Protein AF-A0A1M7JNL6-F1 (afdb_monomer_lite)

Secondary structure (DSSP, 8-state):
-HHHHHHHHHHHTTSS--------PPPHHHHHHHHHHHHHHHHHHHHHHHHHHTTSS-HHHHHHHHHHHHHHHHHHHHHHHHHHHHHHHHHHHHHHHHHHHHHHHHHHTSPPPP-------------------TT-SPP---HHHHHHHHHHHHHHHHHHHHHHHHHHHHHHHHHHHHSPPPPPPPP----

Sequence (191 aa):
MKRLLVSALLLVAALAQAQAPTSDKPSSQAERERIAKQRQVAEAQYAQREAECKRRFVVTSCIDQARADRRQSLDNLHQQEIALDEVERQQRSAEHRRRREAKAWDEINKPAPEPRAPREPKARESKPLLPPSAASRPAPVDRSADEQQARERFEARQREAQAHKAEIEERNRKKAAARKPALPMPAASSP

Foldseek 3Di:
DVVVVVVVVVVVVPPPPPPDPPPPPPDLVVVVVVLVVQLVVLVVQLVVQLVVLVPDPNNPVSNVVSVVSSCVSNVVSVVVVVVSVVVVVVVVVVVVVVVVVVVVVCVVPPPDPDPPDPPPPPPPPDPDDDPPPPPDDPDPPPVVVVVVVVVVVVVVVVVVVVVVVVVVVVVVVVVVVVDDPDDPDPDDDDD

Structure (mmCIF, N/CA/C/O backbone):
data_AF-A0A1M7JNL6-F1
#
_entry.id   AF-A0A1M7JNL6-F1
#
loop_
_atom_site.group_PDB
_atom_site.id
_atom_site.type_symbol
_atom_site.label_atom_id
_atom_site.label_alt_id
_atom_site.label_comp_id
_atom_site.label_asym_id
_atom_site.label_entity_id
_atom_site.label_seq_id
_atom_site.pdbx_PDB_ins_code
_atom_site.Cartn_x
_atom_site.Cartn_y
_atom_site.Cartn_z
_atom_site.occupancy
_atom_site.B_iso_or_equiv
_atom_site.auth_seq_id
_atom_site.auth_comp_id
_atom_site.auth_asym_id
_atom_site.auth_atom_id
_atom_site.pdbx_PDB_model_num
ATOM 1 N N . MET A 1 1 ? 35.728 50.995 21.934 1.00 47.44 1 MET A N 1
ATOM 2 C CA . MET A 1 1 ? 36.359 49.669 21.717 1.00 47.44 1 MET A CA 1
ATOM 3 C C . MET A 1 1 ? 35.398 48.481 21.864 1.00 47.44 1 MET A C 1
ATOM 5 O O . MET A 1 1 ? 35.489 47.568 21.062 1.00 47.44 1 MET A O 1
ATOM 9 N N . LYS A 1 2 ? 34.416 48.494 22.785 1.00 42.47 2 LYS A N 1
ATOM 10 C CA . LYS A 1 2 ? 33.389 47.426 22.894 1.00 42.47 2 LYS A CA 1
ATOM 11 C C . LYS A 1 2 ? 32.406 47.341 21.704 1.00 42.47 2 LYS A C 1
ATOM 13 O O . LYS A 1 2 ? 31.875 46.277 21.435 1.00 42.47 2 LYS A O 1
ATOM 18 N N . ARG A 1 3 ? 32.180 48.450 20.983 1.00 48.41 3 ARG A N 1
ATOM 19 C CA . ARG A 1 3 ? 31.242 48.534 19.840 1.00 48.41 3 ARG A CA 1
ATOM 20 C C . ARG A 1 3 ? 31.787 47.952 18.527 1.00 48.41 3 ARG A C 1
ATOM 22 O O . ARG A 1 3 ? 30.999 47.552 17.687 1.00 48.41 3 ARG A O 1
ATOM 29 N N . LEU A 1 4 ? 33.111 47.863 18.375 1.00 49.69 4 LEU A N 1
ATOM 30 C CA . LEU A 1 4 ? 33.757 47.290 17.182 1.00 49.69 4 LEU A CA 1
ATOM 31 C C . LEU A 1 4 ? 33.782 45.753 17.219 1.00 49.69 4 LEU A C 1
ATOM 33 O O . LEU A 1 4 ? 33.718 45.111 16.178 1.00 49.69 4 LEU A O 1
ATOM 37 N N . LEU A 1 5 ? 33.797 45.164 18.420 1.00 50.25 5 LEU A N 1
ATOM 38 C CA . LEU A 1 5 ? 33.746 43.711 18.614 1.00 50.25 5 LEU A CA 1
ATOM 39 C C . LEU A 1 5 ? 32.352 43.123 18.343 1.00 50.25 5 LEU A C 1
ATOM 41 O O . LEU A 1 5 ? 32.249 41.980 17.915 1.00 50.25 5 LEU A O 1
ATOM 45 N N . VAL A 1 6 ? 31.284 43.905 18.539 1.00 53.06 6 VAL A N 1
ATOM 46 C CA . VAL A 1 6 ? 29.904 43.457 18.273 1.00 53.06 6 VAL A CA 1
ATOM 47 C C . VAL A 1 6 ? 29.612 43.414 16.768 1.00 53.06 6 VAL A C 1
ATOM 49 O O . VAL A 1 6 ? 28.956 42.489 16.299 1.00 53.06 6 VAL A O 1
ATOM 52 N N . SER A 1 7 ? 30.165 44.350 15.990 1.00 49.31 7 SER A N 1
ATOM 53 C CA . SER A 1 7 ? 29.993 44.365 14.530 1.00 49.31 7 SER A CA 1
ATOM 54 C C . SER A 1 7 ? 30.790 43.263 13.824 1.00 49.31 7 SER A C 1
ATOM 56 O O . SER A 1 7 ? 30.326 42.728 12.821 1.00 49.31 7 SER A O 1
ATOM 58 N N . ALA A 1 8 ? 31.951 42.873 14.363 1.00 52.09 8 ALA A N 1
ATOM 59 C CA . ALA A 1 8 ? 32.735 41.756 13.831 1.00 52.09 8 ALA A CA 1
ATOM 60 C C . ALA A 1 8 ? 32.074 40.389 14.095 1.00 52.09 8 ALA A C 1
ATOM 62 O O . ALA A 1 8 ? 32.184 39.487 13.269 1.00 52.09 8 ALA A O 1
ATOM 63 N N . LEU A 1 9 ? 31.335 40.244 15.203 1.00 50.41 9 LEU A N 1
ATOM 64 C CA . LEU A 1 9 ? 30.631 39.000 15.531 1.00 50.41 9 LEU A CA 1
ATOM 65 C C . LEU A 1 9 ? 29.364 38.788 14.678 1.00 50.41 9 LEU A C 1
ATOM 67 O O . LEU A 1 9 ? 28.981 37.652 14.413 1.00 50.41 9 LEU A O 1
ATOM 71 N N . LEU A 1 10 ? 28.736 39.872 14.207 1.00 49.44 10 LEU A N 1
ATOM 72 C CA . LEU A 1 10 ? 27.540 39.816 13.355 1.00 49.44 10 LEU A CA 1
ATOM 73 C C . LEU A 1 10 ? 27.844 39.499 11.881 1.00 49.44 10 LEU A C 1
ATOM 75 O O . LEU A 1 10 ? 26.981 38.959 11.195 1.00 49.44 10 LEU A O 1
ATOM 79 N N . LEU A 1 11 ? 29.064 39.763 11.400 1.00 48.50 11 LEU A N 1
ATOM 80 C CA . LEU A 1 11 ? 29.461 39.438 10.022 1.00 48.50 11 LEU A CA 1
ATOM 81 C C . LEU A 1 11 ? 29.874 37.970 9.821 1.00 48.50 11 LEU A C 1
ATOM 83 O O . LEU A 1 11 ? 29.815 37.477 8.699 1.00 48.50 11 LEU A O 1
ATOM 87 N N . VAL A 1 12 ? 30.225 37.242 10.886 1.00 51.44 12 VAL A N 1
ATOM 88 C CA . VAL A 1 12 ? 30.580 35.810 10.795 1.00 51.44 12 VAL A CA 1
ATOM 89 C C . VAL A 1 12 ? 29.341 34.901 10.833 1.00 51.44 12 VAL A C 1
ATOM 91 O O . VAL A 1 12 ? 29.378 33.780 10.335 1.00 51.44 12 VAL A O 1
ATOM 94 N N . ALA A 1 13 ? 28.201 35.390 11.331 1.00 48.06 13 ALA A N 1
ATOM 95 C CA . ALA A 1 13 ? 26.956 34.618 11.380 1.00 48.06 13 ALA A CA 1
ATOM 96 C C . ALA A 1 13 ? 26.226 34.509 10.022 1.00 48.06 13 ALA A C 1
ATOM 98 O O . ALA A 1 13 ? 25.305 33.705 9.885 1.00 48.06 13 ALA A O 1
ATOM 99 N N . ALA A 1 14 ? 26.628 35.289 9.011 1.00 47.25 14 ALA A N 1
ATOM 100 C CA . ALA A 1 14 ? 25.928 35.371 7.727 1.00 47.25 14 ALA A CA 1
ATOM 101 C C . ALA A 1 14 ? 26.430 34.388 6.646 1.00 47.25 14 ALA A C 1
ATOM 103 O O . ALA A 1 14 ? 25.778 34.255 5.615 1.00 47.25 14 ALA A O 1
ATOM 104 N N . LEU A 1 15 ? 27.543 33.670 6.861 1.00 49.78 15 LEU A N 1
ATOM 105 C CA . LEU A 1 15 ? 28.105 32.740 5.862 1.00 49.78 15 LEU A CA 1
ATOM 106 C C . LEU A 1 15 ? 27.793 31.250 6.103 1.00 49.78 15 LEU A C 1
ATOM 108 O O . LEU A 1 15 ? 28.264 30.403 5.351 1.00 49.78 15 LEU A O 1
ATOM 112 N N . ALA A 1 16 ? 26.979 30.899 7.104 1.00 46.81 16 ALA A N 1
ATOM 113 C CA . ALA A 1 16 ? 26.711 29.493 7.444 1.00 46.81 16 ALA A CA 1
ATOM 114 C C . ALA A 1 16 ? 25.429 28.891 6.823 1.00 46.81 16 ALA A C 1
ATOM 116 O O . ALA A 1 16 ? 25.146 27.715 7.048 1.00 46.81 16 ALA A O 1
ATOM 117 N N . GLN A 1 17 ? 24.656 29.643 6.031 1.00 48.97 17 GLN A N 1
ATOM 118 C CA . GLN A 1 17 ? 23.402 29.156 5.430 1.00 48.97 17 GLN A CA 1
ATOM 119 C C . GLN A 1 17 ? 23.521 28.939 3.916 1.00 48.97 17 GLN A C 1
ATOM 121 O O . GLN A 1 17 ? 22.804 29.532 3.119 1.00 48.97 17 GLN A O 1
ATOM 126 N N . ALA A 1 18 ? 24.438 28.060 3.521 1.00 45.12 18 ALA A N 1
ATOM 127 C CA . ALA A 1 18 ? 24.446 27.442 2.196 1.00 45.12 18 ALA A CA 1
ATOM 128 C C . ALA A 1 18 ? 24.689 25.933 2.330 1.00 45.12 18 ALA A C 1
ATOM 130 O O . ALA A 1 18 ? 25.492 25.341 1.617 1.00 45.12 18 ALA A O 1
ATOM 131 N N . GLN A 1 19 ? 24.006 25.298 3.283 1.00 50.78 19 GLN A N 1
ATOM 132 C CA . GLN A 1 19 ? 23.841 23.852 3.243 1.00 50.78 19 GLN A CA 1
ATOM 133 C C . GLN A 1 19 ? 22.639 23.594 2.341 1.00 50.78 19 GLN A C 1
ATOM 135 O O . GLN A 1 19 ? 21.489 23.703 2.765 1.00 50.78 19 GLN A O 1
ATOM 140 N N . ALA A 1 20 ? 22.915 23.346 1.059 1.00 44.34 20 ALA A N 1
ATOM 141 C CA . ALA A 1 20 ? 21.930 22.747 0.176 1.00 44.34 20 ALA A CA 1
ATOM 142 C C . ALA A 1 20 ? 21.376 21.509 0.898 1.00 44.34 20 ALA A C 1
ATOM 144 O O . ALA A 1 20 ? 22.185 20.721 1.394 1.00 44.34 20 ALA A O 1
ATOM 145 N N . PRO A 1 21 ? 20.047 21.328 1.007 1.00 48.91 21 PRO A N 1
ATOM 146 C CA . PRO A 1 21 ? 19.511 20.101 1.557 1.00 48.91 21 PRO A CA 1
ATOM 147 C C . PRO A 1 21 ? 19.976 18.979 0.634 1.00 48.91 21 PRO A C 1
ATOM 149 O O . PRO A 1 21 ? 19.443 18.798 -0.465 1.00 48.91 21 PRO A O 1
ATOM 152 N N . THR A 1 22 ? 21.005 18.247 1.062 1.00 44.06 22 THR A N 1
ATOM 153 C CA . THR A 1 22 ? 21.297 16.923 0.540 1.00 44.06 22 THR A CA 1
ATOM 154 C C . THR A 1 22 ? 20.007 16.167 0.746 1.00 44.06 22 THR A C 1
ATOM 156 O O . THR A 1 22 ? 19.611 15.864 1.870 1.00 44.06 22 THR A O 1
ATOM 159 N N . SER A 1 23 ? 19.269 16.013 -0.346 1.00 44.22 23 SER A N 1
ATOM 160 C CA . SER A 1 23 ? 18.023 15.280 -0.373 1.00 44.22 23 SER A CA 1
ATOM 161 C C . SER A 1 23 ? 18.387 13.811 -0.220 1.00 44.22 23 SER A C 1
ATOM 163 O O . SER A 1 23 ? 18.329 13.052 -1.183 1.00 44.22 23 SER A O 1
ATOM 165 N N . ASP A 1 24 ? 18.777 13.425 0.995 1.00 49.69 24 ASP A N 1
ATOM 166 C CA . ASP A 1 24 ? 18.658 12.067 1.495 1.00 49.69 24 ASP A CA 1
ATOM 167 C C . ASP A 1 24 ? 17.161 11.797 1.561 1.00 49.69 24 ASP A C 1
ATOM 169 O O . ASP A 1 24 ? 16.508 11.867 2.602 1.00 49.69 24 ASP A O 1
ATOM 173 N N . LYS A 1 25 ? 16.569 11.565 0.384 1.00 59.38 25 LYS A N 1
ATOM 174 C CA . LYS A 1 25 ? 15.277 10.912 0.329 1.00 59.38 25 LYS A CA 1
ATOM 175 C C . LYS A 1 25 ? 15.498 9.578 1.033 1.00 59.38 25 LYS A C 1
ATOM 177 O O . LYS A 1 25 ? 16.376 8.830 0.590 1.00 59.38 25 LYS A O 1
ATOM 182 N N . PRO A 1 26 ? 14.757 9.287 2.116 1.00 64.31 26 PRO A N 1
ATOM 183 C CA . PRO A 1 26 ? 14.847 7.984 2.746 1.00 64.31 26 PRO A CA 1
ATOM 184 C C . PRO A 1 26 ? 14.671 6.924 1.661 1.00 64.31 26 PRO A C 1
ATOM 186 O O . PRO A 1 26 ? 13.867 7.095 0.735 1.00 64.31 26 PRO A O 1
ATOM 189 N N . SER A 1 27 ? 15.468 5.856 1.734 1.00 80.06 27 SER A N 1
ATOM 190 C CA . SER A 1 27 ? 15.302 4.728 0.822 1.00 80.06 27 SER A CA 1
ATOM 191 C C . SER A 1 27 ? 13.842 4.271 0.862 1.00 80.06 27 SER A C 1
ATOM 193 O O . SER A 1 27 ? 13.176 4.391 1.896 1.00 80.06 27 SER A O 1
ATOM 195 N N . SER A 1 28 ? 13.315 3.744 -0.246 1.00 86.56 28 SER A N 1
ATOM 196 C CA . SER A 1 28 ? 11.911 3.314 -0.267 1.00 86.56 28 SER A CA 1
ATOM 197 C C . SER A 1 28 ? 11.609 2.283 0.827 1.00 86.56 28 SER A C 1
ATOM 199 O O . SER A 1 28 ? 10.518 2.272 1.387 1.00 86.56 28 SER A O 1
ATOM 201 N N . GLN A 1 29 ? 12.608 1.491 1.220 1.00 89.81 29 GLN A N 1
ATOM 202 C CA . GLN A 1 29 ? 12.531 0.603 2.372 1.00 89.81 29 GLN A CA 1
ATOM 203 C C . GLN A 1 29 ? 12.385 1.350 3.708 1.00 89.81 29 GLN A C 1
ATOM 205 O O . GLN A 1 29 ? 11.495 1.010 4.484 1.00 89.81 29 GLN A O 1
ATOM 210 N N . ALA A 1 30 ? 13.199 2.376 3.972 1.00 92.69 30 ALA A N 1
ATOM 211 C CA . ALA A 1 30 ? 13.085 3.172 5.196 1.00 92.69 30 ALA A CA 1
ATOM 212 C C . ALA A 1 30 ? 11.706 3.848 5.309 1.00 92.69 30 ALA A C 1
ATOM 214 O O . ALA A 1 30 ? 11.120 3.908 6.391 1.00 92.69 30 ALA A O 1
ATOM 215 N N . GLU A 1 31 ? 11.149 4.291 4.180 1.00 93.69 31 GLU A N 1
ATOM 216 C CA . GLU A 1 31 ? 9.807 4.870 4.134 1.00 93.69 31 GLU A CA 1
ATOM 217 C C . GLU A 1 31 ? 8.710 3.826 4.410 1.00 93.69 31 GLU A C 1
ATOM 219 O O . GLU A 1 31 ? 7.788 4.082 5.187 1.00 93.69 31 GLU A O 1
ATOM 224 N N . ARG A 1 32 ? 8.835 2.607 3.867 1.00 95.00 32 ARG A N 1
ATOM 225 C CA . ARG A 1 32 ? 7.924 1.490 4.183 1.00 95.00 32 ARG A CA 1
ATOM 226 C C . ARG A 1 32 ? 7.975 1.113 5.661 1.00 95.00 32 ARG A C 1
ATOM 228 O O . ARG A 1 32 ? 6.932 0.904 6.276 1.00 95.00 32 ARG A O 1
ATOM 235 N N . GLU A 1 33 ? 9.166 1.063 6.249 1.00 96.25 33 GLU A N 1
ATOM 236 C CA . GLU A 1 33 ? 9.338 0.792 7.679 1.00 96.25 33 GLU A CA 1
ATOM 237 C C . GLU A 1 33 ? 8.713 1.891 8.546 1.00 96.25 33 GLU A C 1
ATOM 239 O O . GLU A 1 33 ? 8.069 1.594 9.557 1.00 96.25 33 GLU A O 1
ATOM 244 N N . ARG A 1 34 ? 8.846 3.161 8.141 1.00 96.69 34 ARG A N 1
ATOM 245 C CA . ARG A 1 34 ? 8.178 4.292 8.797 1.00 96.69 34 ARG A CA 1
ATOM 246 C C . ARG A 1 34 ? 6.659 4.125 8.768 1.00 96.69 34 ARG A C 1
ATOM 248 O O . ARG A 1 34 ? 6.024 4.246 9.817 1.00 96.69 34 ARG A O 1
ATOM 255 N N . ILE A 1 35 ? 6.080 3.819 7.606 1.00 97.06 35 ILE A N 1
ATOM 256 C CA . ILE A 1 35 ? 4.633 3.616 7.470 1.00 97.06 35 ILE A CA 1
ATOM 257 C C . ILE A 1 35 ? 4.171 2.414 8.306 1.00 97.06 35 ILE A C 1
ATOM 259 O O . ILE A 1 35 ? 3.192 2.525 9.042 1.00 97.06 35 ILE A O 1
ATOM 263 N N . ALA A 1 36 ? 4.901 1.295 8.282 1.00 97.50 36 ALA A N 1
ATOM 264 C CA . ALA A 1 36 ? 4.579 0.114 9.083 1.00 97.50 36 ALA A CA 1
ATOM 265 C C . ALA A 1 36 ? 4.549 0.424 10.591 1.00 97.50 36 ALA A C 1
ATOM 267 O O . ALA A 1 36 ? 3.593 0.058 11.279 1.00 97.50 36 ALA A O 1
ATOM 268 N N . LYS A 1 37 ? 5.539 1.171 11.098 1.00 98.19 37 LYS A N 1
ATOM 269 C CA . LYS A 1 37 ? 5.553 1.648 12.492 1.00 98.19 37 LYS A CA 1
ATOM 270 C C . LYS A 1 37 ? 4.353 2.546 12.792 1.00 98.19 37 LYS A C 1
ATOM 272 O O . LYS A 1 37 ? 3.717 2.394 13.830 1.00 98.19 37 LYS A O 1
ATOM 277 N N . GLN A 1 38 ? 3.997 3.453 11.884 1.00 98.00 38 GLN A N 1
ATOM 278 C CA . GLN A 1 38 ? 2.835 4.327 12.071 1.00 98.00 38 GLN A CA 1
ATOM 279 C C . GLN A 1 38 ? 1.511 3.560 12.094 1.00 98.00 38 GLN A C 1
ATOM 281 O O . GLN A 1 38 ? 0.640 3.891 12.896 1.00 98.00 38 GLN A O 1
ATOM 286 N N . ARG A 1 39 ? 1.373 2.498 11.291 1.00 98.31 39 ARG A N 1
ATOM 287 C CA . ARG A 1 39 ? 0.207 1.605 11.354 1.00 98.31 39 ARG A CA 1
ATOM 288 C C . ARG A 1 39 ? 0.106 0.935 12.720 1.00 98.31 39 ARG A C 1
ATOM 290 O O . ARG A 1 39 ? -0.961 0.969 13.323 1.00 98.31 39 ARG A O 1
ATOM 297 N N . GLN A 1 40 ? 1.214 0.401 13.238 1.00 98.38 40 GLN A N 1
ATOM 298 C CA . GLN A 1 40 ? 1.248 -0.197 14.578 1.00 98.38 40 GLN A CA 1
ATOM 299 C C . GLN A 1 40 ? 0.850 0.810 15.664 1.00 98.38 40 GLN A C 1
ATOM 301 O O . GLN A 1 40 ? 0.066 0.480 16.550 1.00 98.38 40 GLN A O 1
ATOM 306 N N . VAL A 1 41 ? 1.331 2.054 15.573 1.00 98.25 41 VAL A N 1
ATOM 307 C CA . VAL A 1 41 ? 0.945 3.128 16.500 1.00 98.25 41 VAL A CA 1
ATOM 308 C C . VAL A 1 41 ? -0.552 3.433 16.407 1.00 98.25 41 VAL A C 1
ATOM 310 O O . VAL A 1 41 ? -1.213 3.513 17.440 1.00 98.25 41 VAL A O 1
ATOM 313 N N . ALA A 1 42 ? -1.111 3.561 15.201 1.00 98.12 42 ALA A N 1
ATOM 314 C CA . ALA A 1 42 ? -2.539 3.820 15.010 1.00 98.12 42 ALA A CA 1
ATOM 315 C C . ALA A 1 42 ? -3.416 2.687 15.575 1.00 98.12 42 ALA A C 1
ATOM 317 O O . ALA A 1 42 ? -4.459 2.937 16.184 1.00 98.12 42 ALA A O 1
ATOM 318 N N . GLU A 1 43 ? -2.983 1.434 15.419 1.00 98.44 43 GLU A N 1
ATOM 319 C CA . GLU A 1 43 ? -3.673 0.278 15.994 1.00 98.44 43 GLU A CA 1
ATOM 320 C C . GLU A 1 43 ? -3.567 0.229 17.519 1.00 98.44 43 GLU A C 1
ATOM 322 O O . GLU A 1 43 ? -4.577 0.003 18.186 1.00 98.44 43 GLU A O 1
ATOM 327 N N . ALA A 1 44 ? -2.392 0.516 18.083 1.00 98.44 44 ALA A N 1
ATOM 328 C CA . ALA A 1 44 ? -2.208 0.606 19.529 1.00 98.44 44 ALA A CA 1
ATOM 329 C C . ALA A 1 44 ? -3.075 1.720 20.144 1.00 98.44 44 ALA A C 1
ATOM 331 O O . ALA A 1 44 ? -3.750 1.499 21.149 1.00 98.44 44 ALA A O 1
ATOM 332 N N . GLN A 1 45 ? -3.130 2.891 19.502 1.00 98.19 45 GLN A N 1
ATOM 333 C CA . GLN A 1 45 ? -3.998 3.999 19.914 1.00 98.19 45 GLN A CA 1
ATOM 334 C C . GLN A 1 45 ? -5.481 3.622 19.851 1.00 98.19 45 GLN A C 1
ATOM 336 O O . GLN A 1 45 ? -6.253 4.000 20.732 1.00 98.19 45 GLN A O 1
ATOM 341 N N . TYR A 1 46 ? -5.902 2.874 18.827 1.00 98.50 46 TYR A N 1
ATOM 342 C CA . TYR A 1 46 ? -7.265 2.352 18.768 1.00 98.50 46 TYR A CA 1
ATOM 343 C C . TYR A 1 46 ? -7.546 1.379 19.917 1.00 98.50 46 TYR A C 1
ATOM 345 O O . TYR A 1 46 ? -8.560 1.534 20.591 1.00 98.50 46 TYR A O 1
ATOM 353 N N . ALA A 1 47 ? -6.655 0.419 20.175 1.00 98.44 47 ALA A N 1
ATOM 354 C CA . ALA A 1 47 ? -6.828 -0.558 21.249 1.00 98.44 47 ALA A CA 1
ATOM 355 C C . ALA A 1 47 ? -6.924 0.118 22.627 1.00 98.44 47 ALA A C 1
ATOM 357 O O . ALA A 1 47 ? -7.804 -0.214 23.424 1.00 98.44 47 ALA A O 1
ATOM 358 N N . GLN A 1 48 ? -6.075 1.120 22.881 1.00 98.19 48 GLN A N 1
ATOM 359 C CA . GLN A 1 48 ? -6.140 1.928 24.096 1.00 98.19 48 GLN A CA 1
ATOM 360 C C . GLN A 1 48 ? -7.482 2.663 24.211 1.00 98.19 48 GLN A C 1
ATOM 362 O O . GLN A 1 48 ? -8.158 2.557 25.237 1.00 98.19 48 GLN A O 1
ATOM 367 N N . ARG A 1 49 ? -7.903 3.369 23.154 1.00 97.50 49 ARG A N 1
ATOM 368 C CA . ARG A 1 49 ? -9.177 4.102 23.157 1.00 97.50 49 ARG A CA 1
ATOM 369 C C . ARG A 1 49 ? -10.376 3.181 23.304 1.00 97.50 49 ARG A C 1
ATOM 371 O O . ARG A 1 49 ? -11.308 3.514 24.023 1.00 97.50 49 ARG A O 1
ATOM 378 N N . GLU A 1 50 ? -10.349 2.003 22.695 1.00 97.81 50 GLU A N 1
ATOM 379 C CA . GLU A 1 50 ? -11.405 1.010 22.864 1.00 97.81 50 GLU A CA 1
ATOM 380 C C . GLU A 1 50 ? -11.509 0.553 24.331 1.00 97.81 50 GLU A C 1
ATOM 382 O O . GLU A 1 50 ? -12.613 0.481 24.877 1.00 97.81 50 GLU A O 1
ATOM 387 N N . ALA A 1 51 ? -10.379 0.301 25.001 1.00 97.75 51 ALA A N 1
ATOM 388 C CA . ALA A 1 51 ? -10.356 -0.042 26.425 1.00 97.75 51 ALA A CA 1
ATOM 389 C C . ALA A 1 51 ? -10.864 1.108 27.317 1.00 97.75 51 ALA A C 1
ATOM 391 O O . ALA A 1 51 ? -11.576 0.878 28.296 1.00 97.75 51 ALA A O 1
ATOM 392 N N . GLU A 1 52 ? -10.546 2.356 26.976 1.00 96.81 52 GLU A N 1
ATOM 393 C CA . GLU A 1 52 ? -11.091 3.541 27.643 1.00 96.81 52 GLU A CA 1
ATOM 394 C C . GLU A 1 52 ? -12.603 3.674 27.432 1.00 96.81 52 GLU A C 1
ATOM 396 O O . GLU A 1 52 ? -13.336 3.869 28.402 1.00 96.81 52 GLU A O 1
ATOM 401 N N . CYS A 1 53 ? -13.089 3.493 26.201 1.00 97.94 53 CYS A N 1
ATOM 402 C CA . CYS A 1 53 ? -14.509 3.565 25.864 1.00 97.94 53 CYS A CA 1
ATOM 403 C C . CYS A 1 53 ? -15.343 2.545 26.638 1.00 97.94 53 CYS A C 1
ATOM 405 O O . CYS A 1 53 ? -16.425 2.888 27.108 1.00 97.94 53 CYS A O 1
ATOM 407 N N . LYS A 1 54 ? -14.826 1.324 26.832 1.00 95.69 54 LYS A N 1
ATOM 408 C CA . LYS A 1 54 ? -15.494 0.264 27.609 1.00 95.69 54 LYS A CA 1
ATOM 409 C C . LYS A 1 54 ? -15.747 0.647 29.074 1.00 95.69 54 LYS A C 1
ATOM 411 O O . LYS A 1 54 ? -16.616 0.057 29.702 1.00 95.69 54 LYS A O 1
ATOM 416 N N . ARG A 1 55 ? -15.021 1.631 29.618 1.00 96.06 55 ARG A N 1
ATOM 417 C CA . ARG A 1 55 ? -15.207 2.143 30.988 1.00 96.06 55 ARG A CA 1
ATOM 418 C C . ARG A 1 55 ? -16.183 3.322 31.074 1.00 96.06 55 ARG A C 1
ATOM 420 O O . ARG A 1 55 ? -16.467 3.793 32.171 1.00 96.06 55 ARG A O 1
ATOM 427 N N . ARG A 1 56 ? -16.669 3.841 29.942 1.00 94.12 56 ARG A N 1
ATOM 428 C CA . ARG A 1 56 ? -17.577 4.998 29.887 1.00 94.12 56 ARG A CA 1
ATOM 429 C C . ARG A 1 56 ? -19.031 4.543 29.848 1.00 94.12 56 ARG A C 1
ATOM 431 O O . ARG A 1 56 ? -19.336 3.433 29.446 1.00 94.12 56 ARG A O 1
ATOM 438 N N . PHE A 1 57 ? -19.940 5.448 30.200 1.00 92.38 57 PHE A N 1
ATOM 439 C CA . PHE A 1 57 ? -21.378 5.186 30.110 1.00 92.38 57 PHE A CA 1
ATOM 440 C C . PHE A 1 57 ? -21.872 5.120 28.652 1.00 92.38 57 PHE A C 1
ATOM 442 O O . PHE A 1 57 ? -22.685 4.275 28.296 1.00 92.38 57 PHE A O 1
ATOM 449 N N . VAL A 1 58 ? -21.332 5.975 27.773 1.00 91.81 58 VAL A N 1
ATOM 450 C CA . VAL A 1 58 ? -21.709 6.041 26.349 1.00 91.81 58 VAL A CA 1
ATOM 451 C C . VAL A 1 58 ? -20.708 5.258 25.489 1.00 91.81 58 VAL A C 1
ATOM 453 O O . VAL A 1 58 ? -19.950 5.829 24.704 1.00 91.81 58 VAL A O 1
ATOM 456 N N . VAL A 1 59 ? -20.670 3.936 25.671 1.00 96.44 59 VAL A N 1
ATOM 457 C CA . VAL A 1 59 ? -19.674 3.051 25.036 1.00 96.44 59 VAL A CA 1
ATOM 458 C C . VAL A 1 59 ? -19.783 3.066 23.509 1.00 96.44 59 VAL A C 1
ATOM 460 O O . VAL A 1 59 ? -18.771 3.215 22.832 1.00 96.44 59 VAL A O 1
ATOM 463 N N . THR A 1 60 ? -20.997 2.954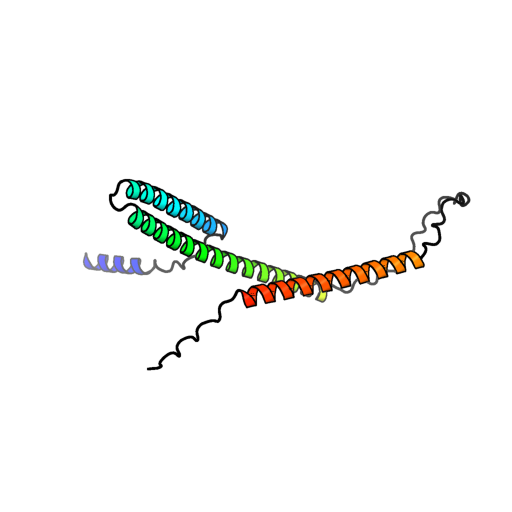 22.960 1.00 97.00 60 THR A N 1
ATOM 464 C CA . THR A 1 60 ? -21.213 2.791 21.510 1.00 97.00 60 THR A CA 1
ATOM 465 C C . THR A 1 60 ? -20.688 3.980 20.710 1.00 97.00 60 THR A C 1
ATOM 467 O O . THR A 1 60 ? -19.828 3.803 19.855 1.00 97.00 60 THR A O 1
ATOM 470 N N . SER A 1 61 ? -21.116 5.201 21.056 1.00 97.06 61 SER A N 1
ATOM 471 C CA . SER A 1 61 ? -20.649 6.428 20.392 1.00 97.06 61 SER A CA 1
ATOM 472 C C . SER A 1 61 ? -19.128 6.591 20.494 1.00 97.06 61 SER A C 1
ATOM 474 O O . SER A 1 61 ? -18.463 6.911 19.512 1.00 97.06 61 SER A O 1
ATOM 476 N N . CYS A 1 62 ? -18.557 6.288 21.665 1.00 97.81 62 CYS A N 1
ATOM 477 C CA . CYS A 1 62 ? -17.112 6.346 21.875 1.00 97.81 62 CYS A CA 1
ATOM 478 C C . CYS A 1 62 ? -16.357 5.348 20.981 1.00 97.81 62 CYS A C 1
ATOM 480 O O . CYS A 1 62 ? -15.374 5.714 20.338 1.00 97.81 62 CYS A O 1
ATOM 482 N N . ILE A 1 63 ? -16.823 4.096 20.900 1.00 97.88 63 ILE A N 1
ATOM 483 C CA . ILE A 1 63 ? -16.214 3.078 20.035 1.00 97.88 63 ILE A CA 1
ATOM 484 C C . ILE A 1 63 ? -16.339 3.480 18.564 1.00 97.88 63 ILE A C 1
ATOM 486 O O . ILE A 1 63 ? -15.378 3.329 17.810 1.00 97.88 63 ILE A O 1
ATOM 490 N N . ASP A 1 64 ? -17.482 4.013 18.139 1.00 98.12 64 ASP A N 1
ATOM 491 C CA . ASP A 1 64 ? -17.685 4.419 16.748 1.00 98.12 64 ASP A CA 1
ATOM 492 C C . ASP A 1 64 ? -16.773 5.583 16.345 1.00 98.12 64 ASP A C 1
ATOM 494 O O . ASP A 1 64 ? -16.192 5.549 15.256 1.00 98.12 64 ASP A O 1
ATOM 498 N N . GLN A 1 65 ? -16.557 6.547 17.244 1.00 97.88 65 GLN A N 1
ATOM 499 C CA . GLN A 1 65 ? -15.553 7.600 17.070 1.00 97.88 65 GLN A CA 1
ATOM 500 C C . GLN A 1 65 ? -14.136 7.020 16.993 1.00 97.88 65 GLN A C 1
ATOM 502 O O . GLN A 1 65 ? -13.409 7.300 16.042 1.00 97.88 65 GLN A O 1
ATOM 507 N N . ALA A 1 66 ? -13.757 6.127 17.914 1.00 97.94 66 ALA A N 1
ATOM 508 C CA . ALA A 1 66 ? -12.444 5.480 17.881 1.00 97.94 66 ALA A CA 1
ATOM 509 C C . ALA A 1 66 ? -12.212 4.699 16.570 1.00 97.94 66 ALA A C 1
ATOM 511 O O . ALA A 1 66 ? -11.114 4.722 16.009 1.00 97.94 66 ALA A O 1
ATOM 512 N N . ARG A 1 67 ? -13.250 4.035 16.044 1.00 98.38 67 ARG A N 1
ATOM 513 C CA . ARG A 1 67 ? -13.208 3.346 14.746 1.00 98.38 67 ARG A CA 1
ATOM 514 C C . ARG A 1 67 ? -13.077 4.323 13.581 1.00 98.38 67 ARG A C 1
ATOM 516 O O . ARG A 1 67 ? -12.357 4.012 12.634 1.00 98.38 67 ARG A O 1
ATOM 523 N N . ALA A 1 68 ? -13.775 5.458 13.623 1.00 98.44 68 ALA A N 1
ATOM 524 C CA . ALA A 1 68 ? -13.674 6.496 12.601 1.00 98.44 68 ALA A CA 1
ATOM 525 C C . ALA A 1 68 ? -12.252 7.064 12.533 1.00 98.44 68 ALA A C 1
ATOM 527 O O . ALA A 1 68 ? -11.654 7.065 11.457 1.00 98.44 68 ALA A O 1
ATOM 528 N N . ASP A 1 69 ? -11.673 7.404 13.683 1.00 97.94 69 ASP A N 1
ATOM 529 C CA . ASP A 1 69 ? -10.301 7.901 13.773 1.00 97.94 69 ASP A CA 1
ATOM 530 C C . ASP A 1 69 ? -9.281 6.862 13.287 1.00 97.94 69 ASP A C 1
ATOM 532 O O . ASP A 1 69 ? -8.339 7.199 12.567 1.00 97.94 69 ASP A O 1
ATOM 536 N N . ARG A 1 70 ? -9.471 5.579 13.644 1.00 98.38 70 ARG A N 1
ATOM 537 C CA . ARG A 1 70 ? -8.622 4.485 13.143 1.00 98.38 70 ARG A CA 1
ATOM 538 C C . ARG A 1 70 ? -8.679 4.401 11.622 1.00 98.38 70 ARG A C 1
ATOM 540 O O . ARG A 1 70 ? -7.628 4.308 10.996 1.00 98.38 70 ARG A O 1
ATOM 547 N N . ARG A 1 71 ? -9.880 4.423 11.029 1.00 98.56 71 ARG A N 1
ATOM 548 C CA . ARG A 1 71 ? -10.040 4.380 9.567 1.00 98.56 71 ARG A CA 1
ATOM 549 C C . ARG A 1 71 ? -9.334 5.555 8.910 1.00 98.56 71 ARG A C 1
ATOM 551 O O . ARG A 1 71 ? -8.473 5.325 8.078 1.00 98.56 71 ARG A O 1
ATOM 558 N N . GLN A 1 72 ? -9.594 6.781 9.361 1.00 98.38 72 GLN A N 1
ATOM 559 C CA . GLN A 1 72 ? -8.963 7.974 8.796 1.00 98.38 72 GLN A CA 1
ATOM 560 C C . GLN A 1 72 ? -7.430 7.917 8.876 1.00 98.38 72 GLN A C 1
ATOM 562 O O . GLN A 1 72 ? -6.743 8.252 7.913 1.00 98.38 72 GLN A O 1
ATOM 567 N N . SER A 1 73 ? -6.879 7.470 10.009 1.00 97.75 73 SER A N 1
ATOM 568 C CA . SER A 1 73 ? -5.432 7.314 10.169 1.00 97.75 73 SER A CA 1
ATOM 569 C C . SER A 1 73 ? -4.861 6.272 9.204 1.00 97.75 73 SER A C 1
ATOM 571 O O . SER A 1 73 ? -3.901 6.561 8.490 1.00 97.75 73 SER A O 1
ATOM 573 N N . LEU A 1 74 ? -5.470 5.086 9.134 1.00 98.44 74 LEU A N 1
ATOM 574 C CA . LEU A 1 74 ? -5.007 4.015 8.252 1.00 98.44 74 LEU A CA 1
ATOM 575 C C . LEU A 1 74 ? -5.192 4.354 6.768 1.00 98.44 74 LEU A C 1
ATOM 577 O O . LEU A 1 74 ? -4.315 4.031 5.973 1.00 98.44 74 LEU A O 1
ATOM 581 N N . ASP A 1 75 ? -6.268 5.046 6.400 1.00 98.44 75 ASP A N 1
ATOM 582 C CA . ASP A 1 75 ? -6.526 5.487 5.028 1.00 98.44 75 ASP A CA 1
ATOM 583 C C . ASP A 1 75 ? -5.455 6.484 4.571 1.00 98.44 75 ASP A C 1
ATOM 585 O O . ASP A 1 75 ? -4.896 6.338 3.485 1.00 98.44 75 ASP A O 1
ATOM 589 N N . ASN A 1 76 ? -5.083 7.444 5.424 1.00 97.88 76 ASN A N 1
ATOM 590 C CA . ASN A 1 76 ? -3.996 8.384 5.135 1.00 97.88 76 ASN A CA 1
ATOM 591 C C . ASN A 1 76 ? -2.648 7.677 4.932 1.00 97.88 76 ASN A C 1
ATOM 593 O O . ASN A 1 76 ? -1.857 8.086 4.079 1.00 97.88 76 ASN A O 1
ATOM 597 N N . LEU A 1 77 ? -2.367 6.630 5.712 1.00 98.19 77 LEU A N 1
ATOM 598 C CA . LEU A 1 77 ? -1.159 5.816 5.547 1.00 98.19 77 LEU A CA 1
ATOM 599 C C . LEU A 1 77 ? -1.219 4.993 4.260 1.00 98.19 77 LEU A C 1
ATOM 601 O O . LEU A 1 77 ? -0.234 4.919 3.533 1.00 98.19 77 LEU A O 1
ATOM 605 N N . HIS A 1 78 ? -2.383 4.443 3.929 1.00 98.00 78 HIS A N 1
ATOM 606 C CA . HIS A 1 78 ? -2.579 3.693 2.697 1.00 98.00 78 HIS A CA 1
ATOM 607 C C . HIS A 1 78 ? -2.370 4.560 1.448 1.00 98.00 78 HIS A C 1
ATOM 609 O O . HIS A 1 78 ? -1.723 4.125 0.499 1.00 98.00 78 HIS A O 1
ATOM 615 N N . GLN A 1 79 ? -2.834 5.815 1.454 1.00 98.12 79 GLN A N 1
ATOM 616 C CA . GLN A 1 79 ? -2.557 6.749 0.355 1.00 98.12 79 GLN A CA 1
ATOM 617 C C . GLN A 1 79 ? -1.055 7.030 0.193 1.00 98.12 79 GLN A C 1
ATOM 619 O O . GLN A 1 79 ? -0.569 7.140 -0.933 1.00 98.12 79 GLN A O 1
ATOM 624 N N . GLN A 1 80 ? -0.300 7.097 1.295 1.00 96.38 80 GLN A N 1
ATOM 625 C CA . GLN A 1 80 ? 1.161 7.232 1.240 1.00 96.38 80 GLN A CA 1
ATOM 626 C C . GLN A 1 80 ? 1.822 5.986 0.632 1.00 96.38 80 GLN A C 1
ATOM 628 O O . GLN A 1 80 ? 2.714 6.123 -0.203 1.00 96.38 80 GLN A O 1
ATOM 633 N N . GLU A 1 81 ? 1.361 4.783 0.991 1.00 96.56 81 GLU A N 1
ATOM 634 C CA . GLU A 1 81 ? 1.838 3.525 0.392 1.00 96.56 81 GLU A CA 1
ATOM 635 C C . GLU A 1 81 ? 1.568 3.486 -1.119 1.00 96.56 81 GLU A C 1
ATOM 637 O O . GLU A 1 81 ? 2.474 3.178 -1.891 1.00 96.56 81 GLU A O 1
ATOM 642 N N . ILE A 1 82 ? 0.359 3.863 -1.555 1.00 97.56 82 ILE A N 1
ATOM 643 C CA . ILE A 1 82 ? -0.002 3.925 -2.981 1.00 97.56 82 ILE A CA 1
ATOM 644 C C . ILE A 1 82 ? 0.925 4.884 -3.736 1.00 97.56 82 ILE A C 1
ATOM 646 O O . ILE A 1 82 ? 1.424 4.545 -4.811 1.00 97.56 82 ILE A O 1
ATOM 650 N N . ALA A 1 83 ? 1.168 6.076 -3.185 1.00 95.94 83 ALA A N 1
ATOM 651 C CA . ALA A 1 83 ? 2.054 7.055 -3.803 1.00 95.94 83 ALA A CA 1
ATOM 652 C C . ALA A 1 83 ? 3.492 6.521 -3.927 1.00 95.94 83 ALA A C 1
ATOM 654 O O . ALA A 1 83 ? 4.131 6.700 -4.965 1.00 95.94 83 ALA A O 1
ATOM 655 N N . LEU A 1 84 ? 3.985 5.826 -2.898 1.00 95.88 84 LEU A N 1
ATOM 656 C CA . LEU A 1 84 ? 5.304 5.199 -2.917 1.00 95.88 84 LEU A CA 1
ATOM 657 C C . LEU A 1 84 ? 5.396 4.090 -3.977 1.00 95.88 84 LEU A C 1
ATOM 659 O O . LEU A 1 84 ? 6.353 4.054 -4.755 1.00 95.88 84 LEU A O 1
ATOM 663 N N . ASP A 1 85 ? 4.390 3.220 -4.047 1.00 95.69 85 ASP A N 1
ATOM 664 C CA . ASP A 1 85 ? 4.325 2.125 -5.017 1.00 95.69 85 ASP A CA 1
ATOM 665 C C . ASP A 1 85 ? 4.292 2.634 -6.464 1.00 95.69 85 ASP A C 1
ATOM 667 O O . ASP A 1 85 ? 4.910 2.038 -7.353 1.00 95.69 85 ASP A O 1
ATOM 671 N N . GLU A 1 86 ? 3.595 3.744 -6.712 1.00 96.62 86 GLU A N 1
ATOM 672 C CA . GLU A 1 86 ? 3.532 4.366 -8.031 1.00 96.62 86 GLU A CA 1
ATOM 673 C C . GLU A 1 86 ? 4.891 4.942 -8.448 1.00 96.62 86 GLU A C 1
ATOM 675 O O . GLU A 1 86 ? 5.353 4.690 -9.565 1.00 96.62 86 GLU A O 1
ATOM 680 N N . VAL A 1 87 ? 5.593 5.622 -7.537 1.00 94.19 87 VAL A N 1
ATOM 681 C CA . VAL A 1 87 ? 6.959 6.106 -7.794 1.00 94.19 87 VAL A CA 1
ATOM 682 C C . VAL A 1 87 ? 7.893 4.942 -8.136 1.00 94.19 87 VAL A C 1
ATOM 684 O O . VAL A 1 87 ? 8.623 5.004 -9.129 1.00 94.19 87 VAL A O 1
ATOM 687 N N . GLU A 1 88 ? 7.850 3.846 -7.377 1.00 93.56 88 GLU A N 1
ATOM 688 C CA . GLU A 1 88 ? 8.676 2.669 -7.665 1.00 93.56 88 GLU A CA 1
ATOM 689 C C . GLU A 1 88 ? 8.309 2.006 -9.000 1.00 93.56 88 GLU A C 1
ATOM 691 O O . GLU A 1 88 ? 9.188 1.576 -9.755 1.00 93.56 88 GLU A O 1
ATOM 696 N N . ARG A 1 89 ? 7.016 1.927 -9.336 1.00 95.38 89 ARG A N 1
ATOM 697 C CA . ARG A 1 89 ? 6.551 1.400 -10.627 1.00 95.38 89 ARG A CA 1
ATOM 698 C C . ARG A 1 89 ? 7.119 2.215 -11.785 1.00 95.38 89 ARG A C 1
ATOM 700 O O . ARG A 1 89 ? 7.597 1.632 -12.765 1.00 95.38 89 ARG A O 1
ATOM 707 N N . GLN A 1 90 ? 7.092 3.540 -11.677 1.00 95.81 90 GLN A N 1
ATOM 708 C CA . GLN A 1 90 ? 7.643 4.437 -12.689 1.00 95.81 90 GLN A CA 1
ATOM 709 C C . GLN A 1 90 ? 9.158 4.274 -12.818 1.00 95.81 90 GLN A C 1
ATOM 711 O O . GLN A 1 90 ? 9.669 4.180 -13.936 1.00 95.81 90 GLN A O 1
ATOM 716 N N . GLN A 1 91 ? 9.874 4.154 -11.696 1.00 94.56 91 GLN A N 1
ATOM 717 C CA . GLN A 1 91 ? 11.318 3.916 -11.688 1.00 94.56 91 GLN A CA 1
ATOM 718 C C . GLN A 1 91 ? 11.689 2.598 -12.375 1.00 94.56 91 GLN A C 1
ATOM 720 O O . GLN A 1 91 ? 12.532 2.605 -13.275 1.00 94.56 91 GLN A O 1
ATOM 725 N N . ARG A 1 92 ? 11.015 1.490 -12.030 1.00 95.31 92 ARG A N 1
ATOM 726 C CA . ARG A 1 92 ? 11.225 0.187 -12.687 1.00 95.31 92 ARG A CA 1
ATOM 727 C C . ARG A 1 92 ? 10.945 0.269 -14.184 1.00 95.31 92 ARG A C 1
ATOM 729 O O . ARG A 1 92 ? 11.741 -0.195 -14.995 1.00 95.31 92 ARG A O 1
ATOM 736 N N . SER A 1 93 ? 9.847 0.917 -14.569 1.00 96.88 93 SER A N 1
ATOM 737 C CA . SER A 1 93 ? 9.478 1.095 -15.980 1.00 96.88 93 SER A CA 1
ATOM 738 C C . SER A 1 93 ? 10.528 1.905 -16.749 1.00 96.88 93 SER A C 1
ATOM 740 O O . SER A 1 93 ? 10.909 1.536 -17.861 1.00 96.88 93 SER A O 1
ATOM 742 N N . ALA A 1 94 ? 11.044 2.982 -16.149 1.00 97.19 94 ALA A N 1
ATOM 743 C CA . ALA A 1 94 ? 12.114 3.788 -16.725 1.00 97.19 94 ALA A CA 1
ATOM 744 C C . ALA A 1 94 ? 13.431 3.005 -16.840 1.00 97.19 94 ALA A C 1
ATOM 746 O O . ALA A 1 94 ? 14.117 3.114 -17.854 1.00 97.19 94 ALA A O 1
ATOM 747 N N . GLU A 1 95 ? 13.777 2.187 -15.844 1.00 96.88 95 GLU A N 1
ATOM 748 C CA . GLU A 1 95 ? 14.950 1.314 -15.905 1.00 96.88 95 GLU A CA 1
ATOM 749 C C . GLU A 1 95 ? 14.823 0.272 -17.021 1.00 96.88 95 GLU A C 1
ATOM 751 O O . GLU A 1 95 ? 15.752 0.096 -17.810 1.00 96.88 95 GLU A O 1
ATOM 756 N N . HIS A 1 96 ? 13.665 -0.380 -17.144 1.00 97.00 96 HIS A N 1
ATOM 757 C CA . HIS A 1 96 ? 13.413 -1.328 -18.226 1.00 97.00 96 HIS A CA 1
ATOM 758 C C . HIS A 1 96 ? 13.543 -0.672 -19.600 1.00 97.00 96 HIS A C 1
ATOM 760 O O . HIS A 1 96 ? 14.171 -1.253 -20.485 1.00 97.00 96 HIS A O 1
ATOM 766 N N . ARG A 1 97 ? 13.007 0.542 -19.773 1.00 97.62 97 ARG A N 1
ATOM 767 C CA . ARG A 1 97 ? 13.159 1.309 -21.014 1.00 97.62 97 ARG A CA 1
ATOM 768 C C . ARG A 1 97 ? 14.629 1.606 -21.313 1.00 97.62 97 ARG A C 1
ATOM 770 O O . ARG A 1 97 ? 15.093 1.233 -22.385 1.00 97.62 97 ARG A O 1
ATOM 777 N N . ARG A 1 98 ? 15.385 2.133 -20.343 1.00 97.50 98 ARG A N 1
ATOM 778 C CA . ARG A 1 98 ? 16.832 2.380 -20.493 1.00 97.50 98 ARG A CA 1
ATOM 779 C C . ARG A 1 98 ? 17.599 1.117 -20.885 1.00 97.50 98 ARG A C 1
ATOM 781 O O . ARG A 1 98 ? 18.440 1.157 -21.773 1.00 97.50 98 ARG A O 1
ATOM 788 N N . ARG A 1 99 ? 17.285 -0.031 -20.273 1.00 97.12 99 ARG A N 1
ATOM 789 C CA . ARG A 1 99 ? 17.908 -1.323 -20.621 1.00 97.12 99 ARG A CA 1
ATOM 790 C C . ARG A 1 99 ? 17.580 -1.773 -22.046 1.00 97.12 99 ARG A C 1
ATOM 792 O O . ARG A 1 99 ? 18.409 -2.424 -22.673 1.00 97.12 99 ARG A O 1
ATOM 799 N N . ARG A 1 100 ? 16.374 -1.492 -22.550 1.00 96.94 100 ARG A N 1
ATOM 800 C CA . ARG A 1 100 ? 15.988 -1.803 -23.937 1.00 96.94 100 ARG A CA 1
ATOM 801 C C . ARG A 1 100 ? 16.701 -0.894 -24.927 1.00 96.94 100 ARG A C 1
ATOM 803 O O . ARG A 1 100 ? 17.233 -1.401 -25.904 1.00 96.94 100 ARG A O 1
ATOM 810 N N . GLU A 1 101 ? 16.740 0.402 -24.643 1.00 96.56 101 GLU A N 1
ATOM 811 C CA . GLU A 1 101 ? 17.448 1.393 -25.455 1.00 96.56 101 GLU A CA 1
ATOM 812 C C . GLU A 1 101 ? 18.941 1.074 -25.530 1.00 96.56 101 GLU A C 1
ATOM 814 O O . GLU A 1 101 ? 19.479 1.025 -26.627 1.00 96.56 101 GLU A O 1
ATOM 819 N N . ALA A 1 102 ? 19.579 0.745 -24.401 1.00 96.38 102 ALA A N 1
ATOM 820 C CA . ALA A 1 102 ? 20.979 0.323 -24.369 1.00 96.38 102 ALA A CA 1
ATOM 821 C C . ALA A 1 102 ? 21.228 -0.904 -25.261 1.00 96.38 102 ALA A C 1
ATOM 823 O O . ALA A 1 102 ? 22.116 -0.874 -26.101 1.00 96.38 102 ALA A O 1
ATOM 824 N N . LYS A 1 103 ? 20.387 -1.944 -25.162 1.00 95.81 103 LYS A N 1
ATOM 825 C CA . LYS A 1 103 ? 20.495 -3.132 -26.028 1.00 95.81 103 LYS A CA 1
ATOM 826 C C . LYS A 1 103 ? 20.303 -2.811 -27.508 1.00 95.81 103 LYS A C 1
ATOM 828 O O . LYS A 1 103 ? 21.021 -3.353 -28.336 1.00 95.81 103 LYS A O 1
ATOM 833 N N . ALA A 1 104 ? 19.339 -1.955 -27.842 1.00 95.50 104 ALA A N 1
ATOM 834 C CA . ALA A 1 104 ? 19.124 -1.528 -29.222 1.00 95.50 104 ALA A CA 1
ATOM 835 C C . ALA A 1 104 ? 20.334 -0.741 -29.747 1.00 95.50 104 ALA A C 1
ATOM 837 O O . ALA A 1 104 ? 20.755 -0.937 -30.883 1.00 95.50 104 ALA A O 1
ATOM 838 N N . TRP A 1 105 ? 20.929 0.105 -28.903 1.00 93.06 105 TRP A N 1
ATOM 839 C CA . TRP A 1 105 ? 22.151 0.837 -29.220 1.00 93.06 105 TRP A CA 1
ATOM 840 C C . TRP A 1 105 ? 23.332 -0.117 -29.440 1.00 93.06 105 TRP A C 1
ATOM 842 O O . TRP A 1 105 ? 24.043 0.016 -30.434 1.00 93.06 105 TRP A O 1
ATOM 852 N N . ASP A 1 106 ? 23.494 -1.121 -28.577 1.00 93.81 106 ASP A N 1
ATOM 853 C CA . ASP A 1 106 ? 24.514 -2.163 -28.717 1.00 93.81 106 ASP A CA 1
ATOM 854 C C . ASP A 1 106 ? 24.326 -2.974 -30.005 1.00 93.81 106 ASP A C 1
ATOM 856 O O . ASP A 1 106 ? 25.305 -3.297 -30.666 1.00 93.81 106 ASP A O 1
ATOM 860 N N . GLU A 1 107 ? 23.086 -3.299 -30.388 1.00 91.00 107 GLU A N 1
ATOM 861 C CA . GLU A 1 107 ? 22.781 -4.013 -31.635 1.00 91.00 107 GLU A CA 1
ATOM 862 C C . GLU A 1 107 ? 23.095 -3.177 -32.881 1.00 91.00 107 GLU A C 1
ATOM 864 O O . GLU A 1 107 ? 23.664 -3.713 -33.830 1.00 91.00 107 GLU A O 1
ATOM 869 N N . ILE A 1 108 ? 22.781 -1.876 -32.870 1.00 92.88 108 ILE A N 1
ATOM 870 C CA . ILE A 1 108 ? 23.095 -0.947 -33.970 1.00 92.88 108 ILE A CA 1
ATOM 871 C C . ILE A 1 108 ? 24.609 -0.783 -34.136 1.00 92.88 108 ILE A C 1
ATOM 873 O O . ILE A 1 108 ? 25.108 -0.747 -35.258 1.00 92.88 108 ILE A O 1
ATOM 877 N N . ASN A 1 109 ? 25.343 -0.695 -33.026 1.00 91.31 109 ASN A N 1
ATOM 878 C CA . ASN A 1 109 ? 26.794 -0.492 -33.033 1.00 91.31 109 ASN A CA 1
ATOM 879 C C . ASN A 1 109 ? 27.580 -1.803 -33.044 1.00 91.31 109 ASN A C 1
ATOM 881 O O . ASN A 1 109 ? 28.813 -1.791 -33.018 1.00 91.31 109 ASN A O 1
ATOM 885 N N . LYS A 1 110 ? 26.886 -2.944 -33.088 1.00 87.25 110 LYS A N 1
ATOM 886 C CA . LYS A 1 110 ? 27.532 -4.241 -33.183 1.00 87.25 110 LYS A CA 1
ATOM 887 C C . LYS A 1 110 ? 28.229 -4.322 -34.539 1.00 87.25 110 LYS A C 1
ATOM 889 O O . LYS A 1 110 ? 27.551 -4.227 -35.564 1.00 87.25 110 LYS A O 1
ATOM 894 N N . PRO A 1 111 ? 29.556 -4.528 -34.578 1.00 83.62 111 PRO A N 1
ATOM 895 C CA . PRO A 1 111 ? 30.231 -4.748 -35.843 1.00 83.62 111 PRO A CA 1
ATOM 896 C C . PRO A 1 111 ? 29.583 -5.943 -36.542 1.00 83.62 111 PRO A C 1
ATOM 898 O O . PRO A 1 111 ? 29.205 -6.925 -35.886 1.00 83.62 111 PRO A O 1
ATOM 901 N N . ALA A 1 112 ? 29.419 -5.832 -37.865 1.00 79.94 112 ALA A N 1
ATOM 902 C CA . ALA A 1 112 ? 28.896 -6.919 -38.679 1.00 79.94 112 ALA A CA 1
ATOM 903 C C . ALA A 1 112 ? 29.637 -8.206 -38.293 1.00 79.94 112 ALA A C 1
ATOM 905 O O . ALA A 1 112 ? 30.864 -8.162 -38.150 1.00 79.94 112 ALA A O 1
ATOM 906 N N . PRO A 1 113 ? 28.924 -9.325 -38.057 1.00 74.81 113 PRO A N 1
ATOM 907 C CA . PRO A 1 113 ? 29.600 -10.571 -37.752 1.00 74.81 113 PRO A CA 1
ATOM 908 C C . PRO A 1 113 ? 30.601 -10.812 -38.874 1.00 74.81 113 PRO A C 1
ATOM 910 O O . PRO A 1 113 ? 30.197 -10.848 -40.039 1.00 74.81 113 PRO A O 1
ATOM 913 N N . GLU A 1 114 ? 31.888 -10.919 -38.523 1.00 74.88 114 GLU A N 1
ATOM 914 C CA . GLU A 1 114 ? 32.916 -11.255 -39.502 1.00 74.88 114 GLU A CA 1
ATOM 915 C C . GLU A 1 114 ? 32.410 -12.449 -40.312 1.00 74.88 114 GLU A C 1
ATOM 917 O O . GLU A 1 114 ? 31.810 -13.358 -39.709 1.00 74.88 114 GLU A O 1
ATOM 922 N N . PRO A 1 115 ? 32.570 -12.435 -41.651 1.00 73.94 115 PRO A N 1
ATOM 923 C CA . PRO A 1 115 ? 32.142 -13.540 -42.481 1.00 73.94 115 PRO A CA 1
ATOM 924 C C . PRO A 1 115 ? 32.727 -14.800 -41.868 1.00 73.94 115 PRO A C 1
ATOM 926 O O . PRO A 1 115 ? 33.940 -15.006 -41.863 1.00 73.94 115 PRO A O 1
ATOM 929 N N . ARG A 1 116 ? 31.854 -15.613 -41.262 1.00 66.44 116 ARG A N 1
ATOM 930 C CA . ARG A 1 116 ? 32.269 -16.894 -40.716 1.00 66.44 116 ARG A CA 1
ATOM 931 C C . ARG A 1 116 ? 32.796 -17.627 -41.931 1.00 66.44 116 ARG A C 1
ATOM 933 O O . ARG A 1 116 ? 32.006 -17.913 -42.834 1.00 66.44 116 ARG A O 1
ATOM 940 N N . ALA A 1 117 ? 34.106 -17.876 -41.965 1.00 68.88 117 ALA A N 1
ATOM 941 C CA . ALA A 1 117 ? 34.685 -18.779 -42.943 1.00 68.88 117 ALA A CA 1
ATOM 942 C C . ALA A 1 117 ? 33.758 -20.000 -43.016 1.00 68.88 117 ALA A C 1
ATOM 944 O O . ALA A 1 117 ? 33.267 -20.417 -41.949 1.00 68.88 117 ALA A O 1
ATOM 945 N N . PRO A 1 118 ? 33.445 -20.517 -44.223 1.00 67.31 118 PRO A N 1
ATOM 946 C CA . PRO A 1 118 ? 32.699 -21.755 -44.351 1.00 67.31 118 PRO A CA 1
ATOM 947 C C . PRO A 1 118 ? 33.258 -22.700 -43.305 1.00 67.31 118 PRO A C 1
ATOM 949 O O . PRO A 1 118 ? 34.468 -22.927 -43.272 1.00 67.31 118 PRO A O 1
ATOM 952 N N . ARG A 1 119 ? 32.419 -23.116 -42.350 1.00 63.31 119 ARG A N 1
ATOM 953 C CA . ARG A 1 119 ? 32.859 -24.104 -41.376 1.00 63.31 119 ARG A CA 1
ATOM 954 C C . ARG A 1 119 ? 33.201 -25.303 -42.231 1.00 63.31 119 ARG A C 1
ATOM 956 O O . ARG A 1 119 ? 32.282 -25.969 -42.704 1.00 63.31 119 ARG A O 1
ATOM 963 N N . GLU A 1 120 ? 34.490 -25.524 -42.478 1.00 63.25 120 GLU A N 1
ATOM 964 C CA . GLU A 1 120 ? 34.938 -26.783 -43.032 1.00 63.25 120 GLU A CA 1
ATOM 965 C C . GLU A 1 120 ? 34.293 -27.834 -42.137 1.00 63.25 120 GLU A C 1
ATOM 967 O O . GLU A 1 120 ? 34.408 -27.734 -40.902 1.00 63.25 120 GLU A O 1
ATOM 972 N N . PRO A 1 121 ? 33.498 -28.758 -42.700 1.00 61.47 121 PRO A N 1
ATOM 973 C CA . PRO A 1 121 ? 33.000 -29.857 -41.912 1.00 61.47 121 PRO A CA 1
ATOM 974 C C . PRO A 1 121 ? 34.256 -30.518 -41.371 1.00 61.47 121 PRO A C 1
ATOM 976 O O . PRO A 1 121 ? 35.008 -31.115 -42.138 1.00 61.47 121 PRO A O 1
ATOM 979 N N . LYS A 1 122 ? 34.535 -30.348 -40.069 1.00 57.09 122 LYS A N 1
ATOM 980 C CA . LYS A 1 122 ? 35.582 -31.123 -39.418 1.00 57.09 122 LYS A CA 1
ATOM 981 C C . LYS A 1 122 ? 35.263 -32.547 -39.804 1.00 57.09 122 LYS A C 1
ATOM 983 O O . LYS A 1 122 ? 34.170 -33.014 -39.466 1.00 57.09 122 LYS A O 1
ATOM 988 N N . ALA A 1 123 ? 36.157 -33.162 -40.578 1.00 56.75 123 ALA A N 1
ATOM 989 C CA . ALA A 1 123 ? 36.054 -34.558 -40.923 1.00 56.75 123 ALA A CA 1
ATOM 990 C C . ALA A 1 123 ? 35.819 -35.261 -39.593 1.00 56.75 123 ALA A C 1
ATOM 992 O O . ALA A 1 123 ? 36.682 -35.271 -38.715 1.00 56.75 123 ALA A O 1
ATOM 993 N N . ARG A 1 124 ? 34.579 -35.714 -39.385 1.00 55.94 124 ARG A N 1
ATOM 994 C CA . ARG A 1 124 ? 34.291 -36.663 -38.329 1.00 55.94 124 ARG A CA 1
ATOM 995 C C . ARG A 1 124 ? 35.183 -37.819 -38.696 1.00 55.94 124 ARG A C 1
ATOM 997 O O . ARG A 1 124 ? 34.928 -38.470 -39.703 1.00 55.94 124 ARG A O 1
ATOM 1004 N N . GLU A 1 125 ? 36.251 -37.985 -37.934 1.00 54.31 125 GLU A N 1
ATOM 1005 C CA . GLU A 1 125 ? 37.102 -39.150 -38.010 1.00 54.31 125 GLU A CA 1
ATOM 1006 C C . GLU A 1 125 ? 36.164 -40.352 -37.952 1.00 54.31 125 GLU A C 1
ATOM 1008 O O . GLU A 1 125 ? 35.451 -40.586 -36.967 1.00 54.31 125 GLU A O 1
ATOM 1013 N N . SER A 1 126 ? 36.010 -40.989 -39.107 1.00 56.34 126 SER A N 1
ATOM 1014 C CA . SER A 1 126 ? 35.044 -42.044 -39.319 1.00 56.34 126 SER A CA 1
ATOM 1015 C C . SER A 1 126 ? 35.577 -43.256 -38.586 1.00 56.34 126 SER A C 1
ATOM 1017 O O . SER A 1 126 ? 36.357 -44.033 -39.134 1.00 56.34 126 SER A O 1
ATOM 1019 N N . LYS A 1 127 ? 35.150 -43.424 -37.331 1.00 63.25 127 LYS A N 1
ATOM 1020 C CA . LYS A 1 127 ? 35.118 -44.752 -36.720 1.00 63.25 127 LYS A CA 1
ATOM 1021 C C . LYS A 1 127 ? 34.467 -45.694 -37.744 1.00 63.25 127 LYS A C 1
ATOM 1023 O O . LYS A 1 127 ? 33.417 -45.312 -38.275 1.00 63.25 127 LYS A O 1
ATOM 1028 N N . PRO A 1 128 ? 35.064 -46.861 -38.054 1.00 57.84 128 PRO A N 1
ATOM 1029 C CA . PRO A 1 128 ? 34.500 -47.787 -39.023 1.00 57.84 128 PRO A CA 1
ATOM 1030 C C . PRO A 1 128 ? 33.028 -48.032 -38.701 1.00 57.84 128 PRO A C 1
ATOM 1032 O O . PRO A 1 128 ? 32.685 -48.414 -37.579 1.00 57.84 128 PRO A O 1
ATOM 1035 N N . LEU A 1 129 ? 32.161 -47.745 -39.671 1.00 56.31 129 LEU A N 1
ATOM 1036 C CA . LEU A 1 129 ? 30.755 -48.098 -39.586 1.00 56.31 129 LEU A CA 1
ATOM 1037 C C . LEU A 1 129 ? 30.685 -49.623 -39.516 1.00 56.31 129 LEU A C 1
ATOM 1039 O O . LEU A 1 129 ? 30.966 -50.311 -40.496 1.00 56.31 129 LEU A O 1
ATOM 1043 N N . LEU A 1 130 ? 30.302 -50.145 -38.350 1.00 64.50 130 LEU A N 1
ATOM 1044 C CA . LEU A 1 130 ? 29.666 -51.454 -38.281 1.00 64.50 130 LEU A CA 1
ATOM 1045 C C . LEU A 1 130 ? 28.509 -51.466 -39.301 1.00 64.50 130 LEU A C 1
ATOM 1047 O O . LEU A 1 130 ? 27.896 -50.411 -39.519 1.00 64.50 130 LEU A O 1
ATOM 1051 N N . PRO A 1 131 ? 28.196 -52.618 -39.927 1.00 58.19 131 PRO A N 1
ATOM 1052 C CA . PRO A 1 131 ? 27.060 -52.711 -40.840 1.00 58.19 131 PRO A CA 1
ATOM 1053 C C . PRO A 1 131 ? 25.819 -52.130 -40.151 1.00 58.19 131 PRO A C 1
ATOM 1055 O O . PRO A 1 131 ? 25.679 -52.311 -38.935 1.00 58.19 131 PRO A O 1
ATOM 1058 N N . PRO A 1 132 ? 24.939 -51.407 -40.871 1.00 52.59 132 PRO A N 1
ATOM 1059 C CA . PRO A 1 132 ? 23.763 -50.824 -40.254 1.00 52.59 132 PRO A CA 1
ATOM 1060 C C . PRO A 1 132 ? 22.942 -51.963 -39.659 1.00 52.59 132 PRO A C 1
ATOM 1062 O O . PRO A 1 132 ? 22.282 -52.713 -40.375 1.00 52.59 132 PRO A O 1
ATOM 1065 N N . SER A 1 133 ? 22.989 -52.101 -38.334 1.00 53.66 133 SER A N 1
ATOM 1066 C CA . SER A 1 133 ? 21.957 -52.835 -37.627 1.00 53.66 133 SER A CA 1
ATOM 1067 C C . SER A 1 133 ? 20.644 -52.183 -38.041 1.00 53.66 133 SER A C 1
ATOM 1069 O O . SER A 1 133 ? 20.488 -50.963 -37.925 1.00 53.66 133 SER A O 1
ATOM 1071 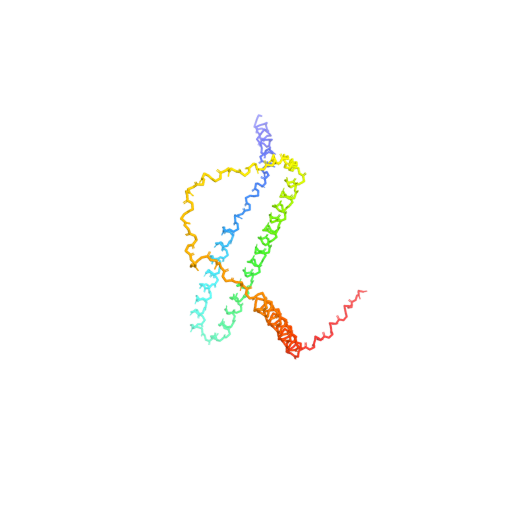N N . ALA A 1 134 ? 19.711 -52.980 -38.559 1.00 51.94 134 ALA A N 1
ATOM 1072 C CA . ALA A 1 134 ? 18.396 -52.553 -39.033 1.00 51.94 134 ALA A CA 1
ATOM 1073 C C . ALA A 1 134 ? 17.527 -51.870 -37.947 1.00 51.94 134 ALA A C 1
ATOM 1075 O O . ALA A 1 134 ? 16.359 -51.581 -38.179 1.00 51.94 134 ALA A O 1
ATOM 1076 N N . ALA A 1 135 ? 18.090 -51.580 -36.772 1.00 56.12 135 ALA A N 1
ATOM 1077 C CA . ALA A 1 135 ? 17.437 -51.015 -35.604 1.00 56.12 135 ALA A CA 1
ATOM 1078 C C . ALA A 1 135 ? 17.587 -49.485 -35.441 1.00 56.12 135 ALA A C 1
ATOM 1080 O O . ALA A 1 135 ? 17.196 -48.956 -34.403 1.00 56.12 135 ALA A O 1
ATOM 1081 N N . SER A 1 136 ? 18.159 -48.730 -36.391 1.00 55.38 136 SER A N 1
ATOM 1082 C CA . SER A 1 136 ? 18.319 -47.267 -36.205 1.00 55.38 136 SER A CA 1
ATOM 1083 C C . SER A 1 136 ? 18.208 -46.419 -37.477 1.00 55.38 136 SER A C 1
ATOM 1085 O O . SER A 1 136 ? 18.942 -45.451 -37.659 1.00 55.38 136 SER A O 1
A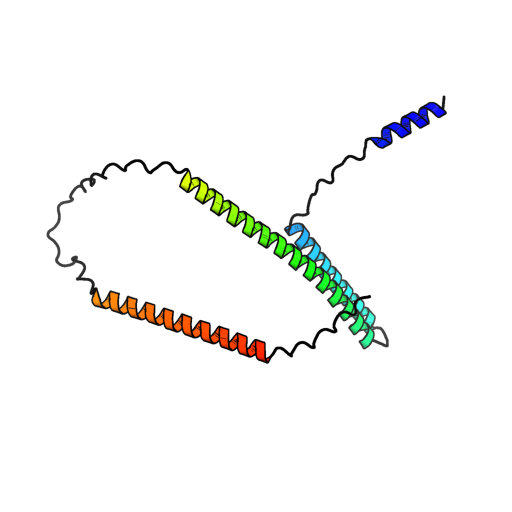TOM 1087 N N . ARG A 1 137 ? 17.239 -46.723 -38.346 1.00 51.31 137 ARG A N 1
ATOM 1088 C CA . ARG A 1 137 ? 16.595 -45.660 -39.138 1.00 51.31 137 ARG A CA 1
ATOM 1089 C C . ARG A 1 137 ? 15.471 -45.108 -38.255 1.00 51.31 137 ARG A C 1
ATOM 1091 O O . ARG A 1 137 ? 14.630 -45.919 -37.865 1.00 51.31 137 ARG A O 1
ATOM 1098 N N . PRO A 1 138 ? 15.416 -43.806 -37.901 1.00 54.81 138 PRO A N 1
ATOM 1099 C CA . PRO A 1 138 ? 14.178 -43.274 -37.350 1.00 54.81 138 PRO A CA 1
ATOM 1100 C C . PRO A 1 138 ? 13.092 -43.568 -38.386 1.00 54.81 138 PRO A C 1
ATOM 1102 O O . PRO A 1 138 ? 13.277 -43.288 -39.576 1.00 54.81 138 PRO A O 1
ATOM 1105 N N . ALA A 1 139 ? 12.021 -44.232 -37.948 1.00 59.66 139 ALA A N 1
ATOM 1106 C CA . ALA A 1 139 ? 10.849 -44.481 -38.775 1.00 59.66 139 ALA A CA 1
ATOM 1107 C C . ALA A 1 139 ? 10.431 -43.164 -39.457 1.00 59.66 139 ALA A C 1
ATOM 1109 O O . ALA A 1 139 ? 10.677 -42.099 -38.879 1.00 59.66 139 ALA A O 1
ATOM 1110 N N . PRO A 1 140 ? 9.850 -43.191 -40.671 1.00 57.25 140 PRO A N 1
ATOM 1111 C CA . PRO A 1 140 ? 9.279 -41.987 -41.258 1.00 57.25 140 PRO A CA 1
ATOM 1112 C C . PRO A 1 140 ? 8.306 -41.401 -40.233 1.00 57.25 140 PRO A C 1
ATOM 1114 O O . PRO A 1 140 ? 7.264 -41.987 -39.963 1.00 57.25 140 PRO A O 1
ATOM 1117 N N . VAL A 1 141 ? 8.710 -40.301 -39.593 1.00 61.22 141 VAL A N 1
ATOM 1118 C CA . VAL A 1 141 ? 7.860 -39.535 -38.682 1.00 61.22 141 VAL A CA 1
ATOM 1119 C C . VAL A 1 141 ? 6.633 -39.184 -39.495 1.00 61.22 141 VAL A C 1
ATOM 1121 O O . VAL A 1 141 ? 6.756 -38.591 -40.572 1.00 61.22 141 VAL A O 1
ATOM 1124 N N . ASP A 1 142 ? 5.484 -39.665 -39.037 1.00 65.31 142 ASP A N 1
ATOM 1125 C CA . ASP A 1 142 ? 4.227 -39.553 -39.749 1.00 65.31 142 ASP A CA 1
ATOM 1126 C C . ASP A 1 142 ? 3.821 -38.077 -39.742 1.00 65.31 142 ASP A C 1
ATOM 1128 O O . ASP A 1 142 ? 3.145 -37.598 -38.836 1.00 65.31 142 ASP A O 1
ATOM 1132 N N . ARG A 1 143 ? 4.323 -37.313 -40.723 1.00 70.00 143 ARG A N 1
ATOM 1133 C CA . ARG A 1 143 ? 4.101 -35.861 -40.851 1.00 70.00 143 ARG A CA 1
ATOM 1134 C C . ARG A 1 143 ? 2.615 -35.513 -40.788 1.00 70.00 143 ARG A C 1
ATOM 1136 O O . ARG A 1 143 ? 2.264 -34.426 -40.345 1.00 70.00 143 ARG A O 1
ATOM 1143 N N . SER A 1 144 ? 1.756 -36.450 -41.192 1.00 74.06 144 SER A N 1
ATOM 1144 C CA . SER A 1 144 ? 0.308 -36.313 -41.105 1.00 74.06 144 SER A CA 1
ATOM 1145 C C . SER A 1 144 ? -0.193 -36.225 -39.654 1.00 74.06 144 SER A C 1
ATOM 1147 O O . SER A 1 144 ? -1.053 -35.394 -39.364 1.00 74.06 144 SER A O 1
ATOM 1149 N N . ALA A 1 145 ? 0.392 -36.989 -38.725 1.00 79.81 145 ALA A N 1
ATOM 1150 C CA . ALA A 1 145 ? 0.051 -36.964 -37.304 1.00 79.81 145 ALA A CA 1
ATOM 1151 C C . ALA A 1 145 ? 0.540 -35.676 -36.617 1.00 79.81 145 ALA A C 1
ATOM 1153 O O . ALA A 1 145 ? -0.201 -35.066 -35.843 1.00 79.81 145 ALA A O 1
ATOM 1154 N N . ASP A 1 146 ? 1.746 -35.206 -36.950 1.00 82.69 146 ASP A N 1
ATOM 1155 C CA . ASP A 1 146 ? 2.282 -33.940 -36.425 1.00 82.69 146 ASP A CA 1
ATOM 1156 C C . ASP A 1 146 ? 1.454 -32.731 -36.900 1.00 82.69 146 ASP A C 1
ATOM 1158 O O . ASP A 1 146 ? 1.154 -31.817 -36.124 1.00 82.69 146 ASP A O 1
ATOM 1162 N N . GLU A 1 147 ? 1.034 -32.730 -38.169 1.00 85.75 147 GLU A N 1
ATOM 1163 C CA . GLU A 1 147 ? 0.168 -31.691 -38.732 1.00 85.75 147 GLU A CA 1
ATOM 1164 C C . GLU A 1 147 ? -1.235 -31.699 -38.114 1.00 85.75 147 GLU A C 1
ATOM 1166 O O . GLU A 1 147 ? -1.779 -30.630 -37.822 1.00 85.75 147 GLU A O 1
ATOM 1171 N N . GLN A 1 148 ? -1.817 -32.879 -37.878 1.00 90.12 148 GLN A N 1
ATOM 1172 C CA . GLN A 1 148 ? -3.095 -33.013 -37.171 1.00 90.12 148 GLN A CA 1
ATOM 1173 C C . GLN A 1 148 ? -2.987 -32.464 -35.747 1.00 90.12 148 GLN A C 1
ATOM 1175 O O . GLN A 1 148 ? -3.775 -31.600 -35.357 1.00 90.12 148 GLN A O 1
ATOM 1180 N N . GLN A 1 149 ? -1.944 -32.846 -35.009 1.00 91.25 149 GLN A N 1
ATOM 1181 C CA . GLN A 1 149 ? -1.731 -32.359 -33.650 1.00 91.25 149 GLN A CA 1
ATOM 1182 C C . GLN A 1 149 ? -1.507 -30.836 -33.602 1.00 91.25 149 GLN A C 1
ATOM 1184 O O . GLN A 1 149 ? -1.958 -30.155 -32.676 1.00 91.25 149 GLN A O 1
ATOM 1189 N N . ALA A 1 150 ? -0.825 -30.260 -34.596 1.00 93.12 150 ALA A N 1
ATOM 1190 C CA . ALA A 1 150 ? -0.644 -28.813 -34.697 1.00 93.12 150 ALA A CA 1
ATOM 1191 C C . ALA A 1 150 ? -1.973 -28.074 -34.935 1.00 93.12 150 ALA A C 1
ATOM 1193 O O . ALA A 1 150 ? -2.214 -27.038 -34.302 1.00 93.12 150 ALA A O 1
ATOM 1194 N N . ARG A 1 151 ? -2.846 -28.617 -35.796 1.00 95.00 151 ARG A N 1
ATOM 1195 C CA . ARG A 1 151 ? -4.189 -28.075 -36.068 1.00 95.00 151 ARG A CA 1
ATOM 1196 C C . ARG A 1 151 ? -5.071 -28.137 -34.827 1.00 95.00 151 ARG A C 1
ATOM 1198 O O . ARG A 1 151 ? -5.624 -27.112 -34.437 1.00 95.00 151 ARG A O 1
ATOM 1205 N N . GLU A 1 152 ? -5.103 -29.272 -34.137 1.00 95.19 152 GLU A N 1
ATOM 1206 C CA . GLU A 1 152 ? -5.860 -29.433 -32.890 1.00 95.19 152 GLU A CA 1
ATOM 1207 C C . GLU A 1 152 ? -5.412 -28.438 -31.815 1.00 95.19 152 GLU A C 1
ATOM 1209 O O . GLU A 1 152 ? -6.234 -27.770 -31.189 1.00 95.19 152 GLU A O 1
ATOM 1214 N N . ARG A 1 153 ? -4.097 -28.261 -31.632 1.00 95.94 153 ARG A N 1
ATOM 1215 C CA . ARG A 1 153 ? -3.554 -27.278 -30.678 1.00 95.94 153 ARG A CA 1
ATOM 1216 C C . ARG A 1 153 ? -3.899 -25.841 -31.063 1.00 95.94 153 ARG A C 1
ATOM 1218 O O . ARG A 1 153 ? -4.050 -24.991 -30.185 1.00 95.94 153 ARG A O 1
ATOM 1225 N N . PHE A 1 154 ? -3.963 -25.535 -32.354 1.00 97.12 154 PHE A N 1
ATOM 1226 C CA . PHE A 1 154 ? -4.354 -24.213 -32.835 1.00 97.12 154 PHE A CA 1
ATOM 1227 C C . PHE A 1 154 ? -5.840 -23.953 -32.584 1.00 97.12 154 PHE A C 1
ATOM 1229 O O . PHE A 1 154 ? -6.191 -22.916 -32.023 1.00 97.12 154 PHE A O 1
ATOM 1236 N N . GLU A 1 155 ? -6.699 -24.916 -32.904 1.00 97.25 155 GLU A N 1
ATOM 1237 C CA . GLU A 1 155 ? -8.130 -24.832 -32.625 1.00 97.25 155 GLU A CA 1
ATOM 1238 C C . GLU A 1 155 ? -8.429 -24.753 -31.128 1.00 97.25 155 GLU A C 1
ATOM 1240 O O . GLU A 1 155 ? -9.271 -23.958 -30.716 1.00 97.25 155 GLU A O 1
ATOM 1245 N N . ALA A 1 156 ? -7.725 -25.528 -30.300 1.00 97.38 156 ALA A N 1
ATOM 1246 C CA . ALA A 1 156 ? -7.856 -25.467 -28.848 1.00 97.38 156 ALA A CA 1
ATOM 1247 C C . ALA A 1 156 ? -7.528 -24.061 -28.324 1.00 97.38 156 ALA A C 1
ATOM 1249 O O . ALA A 1 156 ? -8.319 -23.479 -27.583 1.00 97.38 156 ALA A O 1
ATOM 1250 N N . ARG A 1 157 ? -6.422 -23.465 -28.793 1.00 96.69 157 ARG A N 1
ATOM 1251 C CA . ARG A 1 157 ? -6.048 -22.083 -28.450 1.00 96.69 157 ARG A CA 1
ATOM 1252 C C . ARG A 1 157 ? -7.081 -21.058 -28.906 1.00 96.69 157 ARG A C 1
ATOM 1254 O O . ARG A 1 157 ? -7.331 -20.088 -28.194 1.00 96.69 157 ARG A O 1
ATOM 1261 N N . GLN A 1 158 ? -7.693 -21.249 -30.074 1.00 97.06 158 GLN A N 1
ATOM 1262 C CA . GLN A 1 158 ? -8.762 -20.361 -30.529 1.00 97.06 158 GLN A CA 1
ATOM 1263 C C . GLN A 1 158 ? -10.003 -20.458 -29.643 1.00 97.06 158 GLN A C 1
ATOM 1265 O O . GLN A 1 158 ? -10.549 -19.424 -29.258 1.00 97.06 158 GLN A O 1
ATOM 1270 N N . ARG A 1 159 ? -10.424 -21.679 -29.292 1.00 97.44 159 ARG A N 1
ATOM 1271 C CA . ARG A 1 159 ? -11.570 -21.913 -28.404 1.00 97.44 159 ARG A CA 1
ATOM 1272 C C . ARG A 1 159 ? -11.333 -21.300 -27.027 1.00 97.44 159 ARG A C 1
ATOM 1274 O O . ARG A 1 159 ? -12.203 -20.599 -26.522 1.00 97.44 159 ARG A O 1
ATOM 1281 N N . GLU A 1 160 ? -10.142 -21.482 -26.464 1.00 96.25 160 GLU A N 1
ATOM 1282 C CA . GLU A 1 160 ? -9.754 -20.885 -25.183 1.00 96.25 160 GLU A CA 1
ATOM 1283 C C . GLU A 1 160 ? -9.769 -19.350 -25.242 1.00 96.25 160 GLU A C 1
ATOM 1285 O O . GLU A 1 160 ? -10.359 -18.697 -24.382 1.00 96.25 160 GLU A O 1
ATOM 1290 N N . ALA A 1 161 ? -9.210 -18.753 -26.299 1.00 96.50 161 ALA A N 1
ATOM 1291 C CA . ALA A 1 161 ? -9.223 -17.303 -26.478 1.00 96.50 161 ALA A CA 1
ATOM 1292 C C . ALA A 1 161 ? -10.646 -16.737 -26.636 1.00 96.50 161 ALA A C 1
ATOM 1294 O O . ALA A 1 161 ? -10.934 -15.651 -26.129 1.00 96.50 161 ALA A O 1
ATOM 1295 N N . GLN A 1 162 ? -11.540 -17.448 -27.329 1.00 96.75 162 GLN A N 1
ATOM 1296 C CA . GLN A 1 162 ? -12.947 -17.057 -27.461 1.00 96.75 162 GLN A CA 1
ATOM 1297 C C . GLN A 1 162 ? -13.695 -17.187 -26.130 1.00 96.75 162 GLN A C 1
ATOM 1299 O O . GLN A 1 162 ? -14.393 -16.251 -25.740 1.00 96.75 162 GLN A O 1
ATOM 1304 N N . ALA A 1 163 ? -13.495 -18.288 -25.401 1.00 97.31 163 ALA A N 1
ATOM 1305 C CA . ALA A 1 163 ? -14.085 -18.500 -24.082 1.00 97.31 163 ALA A CA 1
ATOM 1306 C C . ALA A 1 163 ? -13.643 -17.416 -23.088 1.00 97.31 163 ALA A C 1
ATOM 1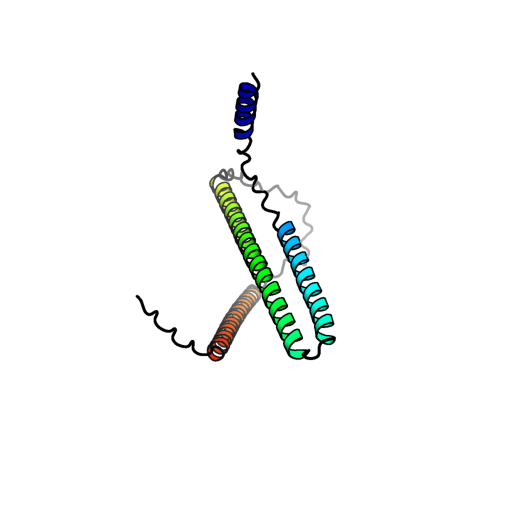308 O O . ALA A 1 163 ? -14.475 -16.807 -22.420 1.00 97.31 163 ALA A O 1
ATOM 1309 N N . HIS A 1 164 ? -12.350 -17.093 -23.064 1.00 96.75 164 HIS A N 1
ATOM 1310 C CA . HIS A 1 164 ? -11.810 -16.044 -22.203 1.00 96.75 164 HIS A CA 1
ATOM 1311 C C . HIS A 1 164 ? -12.368 -14.653 -22.552 1.00 96.75 164 HIS A C 1
ATOM 1313 O O . HIS A 1 164 ? -12.698 -13.867 -21.663 1.00 96.75 164 HIS A O 1
ATOM 1319 N N . LYS A 1 165 ? -12.531 -14.337 -23.847 1.00 96.12 165 LYS A N 1
ATOM 1320 C CA . LYS A 1 165 ? -13.188 -13.089 -24.277 1.00 96.12 165 LYS A CA 1
ATOM 1321 C C . LYS A 1 165 ? -14.640 -13.022 -23.800 1.00 96.12 165 LYS A C 1
ATOM 1323 O O . LYS A 1 165 ? -15.039 -11.986 -23.271 1.00 96.12 165 LYS A O 1
ATOM 1328 N N . ALA A 1 166 ? -15.395 -14.110 -23.947 1.00 97.38 166 ALA A N 1
ATOM 1329 C CA . ALA A 1 166 ? -16.781 -14.184 -23.496 1.00 97.38 166 ALA A CA 1
ATOM 1330 C C . ALA A 1 166 ? -16.894 -14.012 -21.971 1.00 97.38 166 ALA A C 1
ATOM 1332 O O . ALA A 1 166 ? -17.736 -13.247 -21.504 1.00 97.38 166 ALA A O 1
ATOM 1333 N N . GLU A 1 167 ? -16.001 -14.635 -21.196 1.00 97.06 167 GLU A N 1
ATOM 1334 C CA . GLU A 1 167 ? -15.967 -14.496 -19.736 1.00 97.06 167 GLU A CA 1
ATOM 1335 C C . GLU A 1 167 ? -15.691 -13.046 -19.303 1.00 97.06 167 GLU A C 1
ATOM 1337 O O . GLU A 1 167 ? -16.364 -12.505 -18.420 1.00 97.06 167 GLU A O 1
ATOM 1342 N N . ILE A 1 168 ? -14.717 -12.383 -19.938 1.00 97.12 168 ILE A N 1
ATOM 1343 C CA . ILE A 1 168 ? -14.424 -10.969 -19.672 1.00 97.12 168 ILE A CA 1
ATOM 1344 C C . ILE A 1 168 ? -15.642 -10.106 -19.991 1.00 97.12 168 ILE A C 1
ATOM 1346 O O . ILE A 1 168 ? -15.988 -9.218 -19.208 1.00 97.12 168 ILE A O 1
ATOM 1350 N N . GLU A 1 169 ? -16.290 -10.348 -21.127 1.00 96.25 169 GLU A N 1
ATOM 1351 C CA . GLU A 1 169 ? -17.461 -9.585 -21.531 1.00 96.25 169 GLU A CA 1
ATOM 1352 C C . GLU A 1 169 ? -18.613 -9.767 -20.537 1.00 96.25 169 GLU A C 1
ATOM 1354 O O . GLU A 1 169 ? -19.189 -8.781 -20.079 1.00 96.25 169 GLU A O 1
ATOM 1359 N N . GLU A 1 170 ? -18.895 -10.998 -20.115 1.00 96.31 170 GLU A N 1
ATOM 1360 C CA . GLU A 1 170 ? -19.906 -11.292 -19.100 1.00 96.31 170 GLU A CA 1
ATOM 1361 C C . GLU A 1 170 ? -19.585 -10.601 -17.769 1.00 96.31 170 GLU A C 1
ATOM 1363 O O . GLU A 1 170 ? -20.446 -9.951 -17.168 1.00 96.31 170 GLU A O 1
ATOM 1368 N N . ARG A 1 171 ? -18.326 -10.671 -17.322 1.00 93.75 171 ARG A N 1
ATOM 1369 C CA . ARG A 1 171 ? -17.856 -9.984 -16.113 1.00 93.75 171 ARG A CA 1
ATOM 1370 C C . ARG A 1 171 ? -18.052 -8.474 -16.223 1.00 93.75 171 ARG A C 1
ATOM 1372 O O . ARG A 1 171 ? -18.469 -7.840 -15.252 1.00 93.75 171 ARG A O 1
ATOM 1379 N N . ASN A 1 172 ? -17.778 -7.896 -17.389 1.00 94.06 172 ASN A N 1
ATOM 1380 C CA . ASN A 1 172 ? -17.986 -6.476 -17.647 1.00 94.06 172 ASN A CA 1
ATOM 1381 C C . ASN A 1 172 ? -19.476 -6.117 -17.639 1.00 94.06 172 ASN A C 1
ATOM 1383 O O . ASN A 1 172 ? -19.840 -5.133 -16.999 1.00 94.06 172 ASN A O 1
ATOM 1387 N N . ARG A 1 173 ? -20.344 -6.935 -18.251 1.00 94.44 173 ARG A N 1
ATOM 1388 C CA . ARG A 1 173 ? -21.806 -6.750 -18.208 1.00 94.44 173 ARG A CA 1
ATOM 1389 C C . ARG A 1 173 ? -22.341 -6.828 -16.777 1.00 94.44 173 ARG A C 1
ATOM 1391 O O . ARG A 1 173 ? -23.088 -5.947 -16.365 1.00 94.44 173 ARG A O 1
ATOM 1398 N N . LYS A 1 174 ? -21.901 -7.811 -15.982 1.00 93.25 174 LYS A N 1
ATOM 1399 C CA . LYS A 1 174 ? -22.255 -7.941 -14.555 1.00 93.25 174 LYS A CA 1
ATOM 1400 C C . LYS A 1 174 ? -21.824 -6.715 -13.751 1.00 93.25 174 LYS A C 1
ATOM 1402 O O . LYS A 1 174 ? -22.615 -6.169 -12.987 1.00 93.25 174 LYS A O 1
ATOM 1407 N N . LYS A 1 175 ? -20.591 -6.238 -13.952 1.00 88.88 175 LYS A N 1
ATOM 1408 C CA . LYS A 1 175 ? -20.094 -5.008 -13.313 1.00 88.88 175 LYS A CA 1
ATOM 1409 C C . LYS A 1 175 ? -20.872 -3.767 -13.753 1.00 88.88 175 LYS A C 1
ATOM 1411 O O . LYS A 1 175 ? -21.115 -2.900 -12.921 1.00 88.88 175 LYS A O 1
ATOM 1416 N N . ALA A 1 176 ? -21.258 -3.674 -15.025 1.00 87.06 176 ALA A N 1
ATOM 1417 C CA . ALA A 1 176 ? -22.064 -2.572 -15.543 1.00 87.06 176 ALA A CA 1
ATOM 1418 C C . ALA A 1 176 ? -23.478 -2.575 -14.942 1.00 87.06 176 ALA A C 1
ATOM 1420 O O . ALA A 1 176 ? -23.931 -1.534 -14.486 1.00 87.06 176 ALA A O 1
ATOM 1421 N N . ALA A 1 177 ? -24.126 -3.740 -14.849 1.00 85.00 177 ALA A N 1
ATOM 1422 C CA . ALA A 1 177 ? -25.437 -3.884 -14.215 1.00 85.00 177 ALA A CA 1
ATOM 1423 C C . ALA A 1 177 ? -25.404 -3.602 -12.700 1.00 85.00 177 ALA A C 1
ATOM 1425 O O . ALA A 1 177 ? -26.366 -3.085 -12.142 1.00 85.00 177 ALA A O 1
ATOM 1426 N N . ALA A 1 178 ? -24.288 -3.913 -12.030 1.00 82.94 178 ALA A N 1
ATOM 1427 C CA . ALA A 1 178 ? -24.095 -3.625 -10.608 1.00 82.94 178 ALA A CA 1
ATOM 1428 C C . ALA A 1 178 ? -23.730 -2.155 -10.316 1.00 82.94 178 ALA A C 1
ATOM 1430 O O . ALA A 1 178 ? -23.800 -1.717 -9.165 1.00 82.94 178 ALA A O 1
ATOM 1431 N N . ARG A 1 179 ? -23.321 -1.376 -11.328 1.00 79.25 179 ARG A N 1
ATOM 1432 C CA . ARG A 1 179 ? -23.045 0.057 -11.173 1.00 79.25 179 ARG A CA 1
ATOM 1433 C C . ARG A 1 179 ? -24.365 0.827 -11.164 1.00 79.25 179 ARG A C 1
ATOM 1435 O O . ARG A 1 179 ? -25.086 0.849 -12.154 1.00 79.25 179 ARG A O 1
ATOM 1442 N N . LYS A 1 180 ? -24.664 1.501 -10.050 1.00 72.25 180 LYS A N 1
ATOM 1443 C CA . LYS A 1 180 ? -25.777 2.461 -9.976 1.00 72.25 180 LYS A CA 1
ATOM 1444 C C . LYS A 1 180 ? -25.517 3.620 -10.954 1.00 72.25 180 LYS A C 1
ATOM 1446 O O . LYS A 1 180 ? -24.359 4.036 -11.059 1.00 72.25 180 LYS A O 1
ATOM 1451 N N . PRO A 1 181 ? -26.542 4.151 -11.651 1.00 66.56 181 PRO A N 1
ATOM 1452 C CA . PRO A 1 181 ? -26.366 5.326 -12.496 1.00 66.56 181 PRO A CA 1
ATOM 1453 C C . PRO A 1 181 ? -25.838 6.476 -11.638 1.00 66.56 181 PRO A C 1
ATOM 1455 O O . PRO A 1 181 ? -26.375 6.760 -10.565 1.00 66.56 181 PRO A O 1
ATOM 1458 N N . ALA A 1 182 ? -24.744 7.092 -12.085 1.00 62.41 182 ALA A N 1
ATOM 1459 C CA . ALA A 1 182 ? -24.216 8.283 -11.443 1.00 62.41 182 ALA A CA 1
ATOM 1460 C C . ALA A 1 182 ? -25.294 9.371 -11.507 1.00 62.41 182 ALA A C 1
ATOM 1462 O O . ALA A 1 182 ? -25.813 9.665 -12.585 1.00 62.41 182 ALA A O 1
ATOM 1463 N N . LEU A 1 183 ? -25.651 9.935 -10.351 1.00 62.75 183 LEU A N 1
ATOM 1464 C CA . LEU A 1 183 ? -26.490 11.128 -10.299 1.00 62.75 183 LEU A CA 1
ATOM 1465 C C . LEU A 1 183 ? -25.811 12.220 -11.143 1.00 62.75 183 LEU A C 1
ATOM 1467 O O . LEU A 1 183 ? -24.585 12.357 -11.049 1.00 62.75 183 LEU A O 1
ATOM 1471 N N . PRO A 1 184 ? -26.559 12.9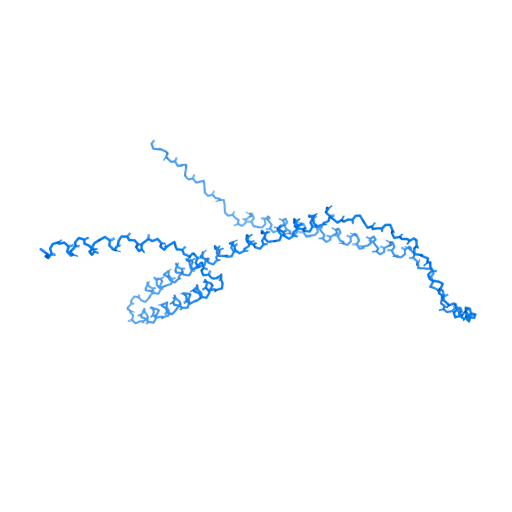67 -11.975 1.00 63.81 184 PRO A N 1
ATOM 1472 C CA . PRO A 1 184 ? -25.984 14.065 -12.736 1.00 63.81 184 PRO A CA 1
ATOM 1473 C C . PRO A 1 184 ? -25.327 15.027 -11.747 1.00 63.81 184 PRO A C 1
ATOM 1475 O O . PRO A 1 184 ? -25.967 15.491 -10.802 1.00 63.81 184 PRO A O 1
ATOM 1478 N N . MET A 1 185 ? -24.024 15.258 -11.920 1.00 55.19 185 MET A N 1
ATOM 1479 C CA . MET A 1 185 ? -23.297 16.198 -11.076 1.00 55.19 185 MET A CA 1
ATOM 1480 C C . MET A 1 185 ? -23.962 17.572 -11.220 1.00 55.19 185 MET A C 1
ATOM 1482 O O . MET A 1 185 ? -24.244 17.970 -12.354 1.00 55.19 185 MET A O 1
ATOM 1486 N N . PRO A 1 186 ? -24.248 18.287 -10.116 1.00 60.53 186 PRO A N 1
ATOM 1487 C CA . PRO A 1 186 ? -24.822 19.619 -10.210 1.00 60.53 186 PRO A CA 1
ATOM 1488 C C . PRO A 1 186 ? -23.876 20.489 -11.038 1.00 60.53 186 PRO A C 1
ATOM 1490 O O . PRO A 1 186 ? -22.678 20.553 -10.755 1.00 60.53 186 PRO A O 1
ATOM 1493 N N . ALA A 1 187 ? -24.413 21.100 -12.097 1.00 55.22 187 ALA A N 1
ATOM 1494 C CA . ALA A 1 187 ? -23.674 22.050 -12.911 1.00 55.22 187 ALA A CA 1
ATOM 1495 C C . ALA A 1 187 ? -23.108 23.125 -11.980 1.00 55.22 187 ALA A C 1
ATOM 1497 O O . ALA A 1 187 ? -23.848 23.733 -11.206 1.00 55.22 187 ALA A O 1
ATOM 1498 N N . ALA A 1 188 ? -21.788 23.300 -12.018 1.00 51.00 188 ALA A N 1
ATOM 1499 C CA . ALA A 1 188 ? -21.112 24.332 -11.260 1.00 51.00 188 ALA A CA 1
ATOM 1500 C C . ALA A 1 188 ? -21.727 25.688 -11.633 1.00 51.00 188 ALA A C 1
ATOM 1502 O O . ALA A 1 188 ? -21.619 26.136 -12.772 1.00 51.00 188 ALA A O 1
ATOM 1503 N N . SER A 1 189 ? -22.406 26.317 -10.680 1.00 55.38 189 SER A N 1
ATOM 1504 C CA . SER A 1 189 ? -22.800 27.716 -10.760 1.00 55.38 189 SER A CA 1
ATOM 1505 C C . SER A 1 189 ? -21.525 28.561 -10.764 1.00 55.38 189 SER A C 1
ATOM 1507 O O . SER A 1 189 ? -20.835 28.657 -9.749 1.00 55.38 189 SER A O 1
ATOM 1509 N N . SER A 1 190 ? -21.180 29.087 -11.938 1.00 48.03 190 SER A N 1
ATOM 1510 C CA . SER A 1 190 ? -20.133 30.092 -12.138 1.00 48.03 190 SER A CA 1
ATOM 1511 C C . SER A 1 190 ? -20.569 31.463 -11.581 1.00 48.03 190 SER A C 1
ATOM 1513 O O . SER A 1 190 ? -21.776 31.685 -11.470 1.00 48.03 190 SER A O 1
ATOM 1515 N N . PRO A 1 191 ? -19.605 32.322 -11.183 1.00 60.56 191 PRO A N 1
ATOM 1516 C CA . PRO A 1 191 ? -19.813 33.487 -10.310 1.00 60.56 191 PRO A CA 1
ATOM 1517 C C . PRO A 1 191 ? -2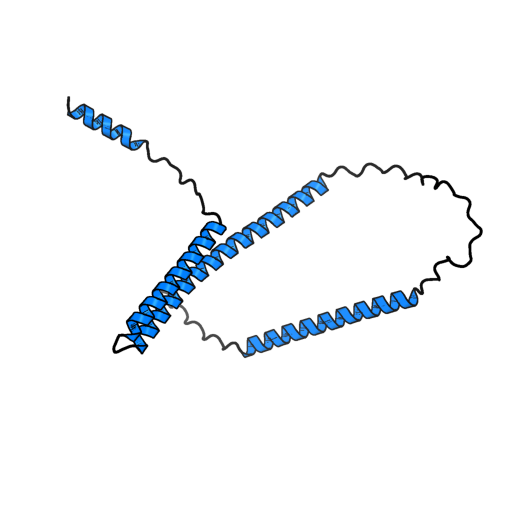0.623 34.629 -10.926 1.00 60.56 191 PRO A C 1
ATOM 1519 O O . PRO A 1 191 ? -20.569 34.801 -12.165 1.00 60.56 191 PRO A O 1
#

pLDDT: mean 80.88, std 19.51, range [42.47, 98.56]

Radius of gyration: 37.01 Å; chains: 1; bounding box: 64×102×75 Å